Protein AF-A0A8T2I7U7-F1 (afdb_monomer_lite)

Foldseek 3Di:
DDDAAEAEAEDQAQVVVQCCCCVVVVWAWDDGDRAKTWTDDPRHIYIYGHDDDDDDDDDDPDDLLVVLVVLLVCVCVVCVVDPDDLLSVLSVLLNVLVVLVVVCVVCVVVLVVDQQLSSVCSVCVSLLSLLLSLVSVLLVLVQVLCVVVVHDNVVSVVVSVVVSCVLVVVLNVLSVQLRPDPDPVSNLVSLLVNLLSSLVSLQVSLVSLCVSLVSSLVVLVPDPDPDPVSVLVSVLSVVLSVLSSVLSNLLSVLSNVCSVCVPQRPLSDPPCVPNVCCNCVRNRVVSSSVNCVSVVDDDDDPDPDPPPPPPPDDDD

Structure (mmCIF, N/CA/C/O backbone):
data_AF-A0A8T2I7U7-F1
#
_entry.id   AF-A0A8T2I7U7-F1
#
loop_
_atom_site.group_PDB
_atom_site.id
_atom_site.type_symbol
_atom_site.label_atom_id
_atom_site.label_alt_id
_atom_site.label_comp_id
_atom_site.label_asym_id
_atom_site.label_entity_id
_atom_site.label_seq_id
_atom_site.pdbx_PDB_ins_code
_atom_site.Cartn_x
_atom_site.Cartn_y
_atom_site.Cartn_z
_atom_site.occupancy
_atom_site.B_iso_or_equiv
_atom_site.auth_seq_id
_atom_site.auth_comp_id
_atom_site.auth_asym_id
_atom_site.auth_atom_id
_atom_site.pdbx_PDB_model_num
ATOM 1 N N . MET A 1 1 ? -35.577 17.468 33.485 1.00 35.69 1 MET A N 1
ATOM 2 C CA . MET A 1 1 ? -34.375 16.742 33.958 1.00 35.69 1 MET A CA 1
ATOM 3 C C . MET A 1 1 ? -34.414 15.336 33.386 1.00 35.69 1 MET A C 1
ATOM 5 O O . MET A 1 1 ? -35.379 14.632 33.648 1.00 35.69 1 MET A O 1
ATOM 9 N N . ALA A 1 2 ? -33.435 14.943 32.570 1.00 35.91 2 ALA A N 1
ATOM 10 C CA . ALA A 1 2 ? -33.335 13.567 32.086 1.00 35.91 2 ALA A CA 1
ATOM 11 C C . ALA A 1 2 ? -32.815 12.678 33.229 1.00 35.91 2 ALA A C 1
ATOM 13 O O . ALA A 1 2 ? -31.698 12.876 33.699 1.00 35.91 2 ALA A O 1
ATOM 14 N N . SER A 1 3 ? -33.642 11.750 33.712 1.00 42.28 3 SER A N 1
ATOM 15 C CA . SER A 1 3 ? -33.252 10.754 34.716 1.00 42.28 3 SER A CA 1
ATOM 16 C C . SER A 1 3 ? -32.772 9.487 34.006 1.00 42.28 3 SER A C 1
ATOM 18 O O . SER A 1 3 ? -33.446 8.978 33.109 1.00 42.28 3 SER A O 1
ATOM 20 N N . PHE A 1 4 ? -31.588 9.001 34.373 1.00 45.22 4 PHE A N 1
ATOM 21 C CA . PHE A 1 4 ? -30.955 7.824 33.779 1.00 45.22 4 PHE A CA 1
ATOM 22 C C . PHE A 1 4 ? -31.624 6.552 34.336 1.00 45.22 4 PHE A C 1
ATOM 24 O O . PHE A 1 4 ? -31.360 6.163 35.469 1.00 45.22 4 PHE A O 1
ATOM 31 N N . ARG A 1 5 ? -32.540 5.926 33.582 1.00 57.03 5 ARG A N 1
ATOM 32 C CA . ARG A 1 5 ? -33.378 4.814 34.090 1.00 57.03 5 ARG A CA 1
ATOM 33 C C . ARG A 1 5 ? -32.750 3.416 33.974 1.00 57.03 5 ARG A C 1
ATOM 35 O O . ARG A 1 5 ? -33.047 2.576 34.819 1.00 57.03 5 ARG A O 1
ATOM 42 N N . TYR A 1 6 ? -31.874 3.169 32.993 1.00 56.75 6 TYR A N 1
ATOM 43 C CA . TYR A 1 6 ? -31.306 1.836 32.733 1.00 56.75 6 TYR A CA 1
ATOM 44 C C . TYR A 1 6 ? -29.821 1.883 32.346 1.00 56.75 6 TYR A C 1
ATOM 46 O O . TYR A 1 6 ? -29.425 2.673 31.489 1.00 56.75 6 TYR A O 1
ATOM 54 N N . LEU A 1 7 ? -29.007 1.008 32.943 1.00 56.19 7 LEU A N 1
ATOM 55 C CA . LEU A 1 7 ? -27.586 0.824 32.632 1.00 56.19 7 LEU A CA 1
ATOM 56 C C . LEU A 1 7 ? -27.308 -0.657 32.324 1.00 56.19 7 LEU A C 1
ATOM 58 O O . LEU A 1 7 ? -27.459 -1.497 33.202 1.00 56.19 7 LEU A O 1
ATOM 62 N N . LEU A 1 8 ? -26.884 -0.984 31.097 1.00 65.06 8 LEU A N 1
ATOM 63 C CA . LEU A 1 8 ? -26.555 -2.358 30.689 1.00 65.06 8 LEU A CA 1
ATOM 64 C C . LEU A 1 8 ? -25.037 -2.601 30.712 1.00 65.06 8 LEU A C 1
ATOM 66 O O . LEU A 1 8 ? -24.277 -1.925 30.017 1.00 65.06 8 LEU A O 1
ATOM 70 N N . LEU A 1 9 ? -24.604 -3.608 31.464 1.00 55.47 9 LEU A N 1
ATOM 71 C CA . LEU A 1 9 ? -23.226 -4.066 31.602 1.00 55.47 9 LEU A CA 1
ATOM 72 C C . LEU A 1 9 ? -23.064 -5.457 30.979 1.00 55.47 9 LEU A C 1
ATOM 74 O O . LEU A 1 9 ? -23.940 -6.313 31.065 1.00 55.47 9 LEU A O 1
ATOM 78 N N . LEU A 1 10 ? -21.922 -5.699 30.340 1.00 61.56 10 LEU A N 1
ATOM 79 C CA . LEU A 1 10 ? -21.598 -6.989 29.731 1.00 61.56 10 LEU A CA 1
ATOM 80 C C . LEU A 1 10 ? -20.516 -7.682 30.562 1.00 61.56 10 LEU A C 1
ATOM 82 O O . LEU A 1 10 ? -19.415 -7.146 30.702 1.00 61.56 10 LEU A O 1
ATOM 86 N N . SER A 1 11 ? -20.813 -8.873 31.085 1.00 62.44 11 SER A N 1
ATOM 87 C CA . SER A 1 11 ? -19.874 -9.679 31.875 1.00 62.44 11 SER A CA 1
ATOM 88 C C . SER A 1 11 ? -19.708 -11.072 31.275 1.00 62.44 11 SER A C 1
ATOM 90 O O . SER A 1 11 ? -20.612 -11.604 30.645 1.00 62.44 11 SER A O 1
ATOM 92 N N . LYS A 1 12 ? -18.535 -11.683 31.458 1.00 67.69 12 LYS A N 1
ATOM 93 C CA . LYS A 1 12 ? -18.324 -13.105 31.130 1.00 67.69 12 LYS A CA 1
ATOM 94 C C . LYS A 1 12 ? -18.864 -14.043 32.205 1.00 67.69 12 LYS A C 1
ATOM 96 O O . LYS A 1 12 ? -19.144 -15.193 31.909 1.00 67.69 12 LYS A O 1
ATOM 101 N N . ASP A 1 13 ? -18.957 -13.533 33.423 1.00 73.50 13 ASP A N 1
ATOM 102 C CA . ASP A 1 13 ? -19.432 -14.234 34.606 1.00 73.50 13 ASP A CA 1
ATOM 103 C C . ASP A 1 13 ? -20.453 -13.304 35.263 1.00 73.50 13 ASP A C 1
ATOM 105 O O . ASP A 1 13 ? -20.104 -12.278 35.864 1.00 73.50 13 ASP A O 1
ATOM 109 N N . VAL A 1 14 ? -21.725 -13.562 34.968 1.00 73.94 14 VAL A N 1
ATOM 110 C CA . VAL A 1 14 ? -22.836 -12.713 35.401 1.00 73.94 14 VAL A CA 1
ATOM 111 C C . VAL A 1 14 ? -23.087 -12.849 36.902 1.00 73.94 14 VAL A C 1
ATOM 113 O O . VAL A 1 14 ? -23.181 -11.800 37.542 1.00 73.94 14 VAL A O 1
ATOM 116 N N . PRO A 1 15 ? -23.097 -14.058 37.499 1.00 77.38 15 PRO A N 1
ATOM 117 C CA . PRO A 1 15 ? -23.228 -14.205 38.946 1.00 77.38 15 PRO A CA 1
ATOM 118 C C . PRO A 1 15 ? -22.118 -13.491 39.725 1.00 77.38 15 PRO A C 1
ATOM 120 O O . PRO A 1 15 ? -22.412 -12.774 40.683 1.00 77.38 15 PRO A O 1
ATOM 123 N N . ALA A 1 16 ? -20.853 -13.596 39.297 1.00 71.12 16 ALA A N 1
ATOM 124 C CA . ALA A 1 16 ? -19.752 -12.913 39.978 1.00 71.12 16 ALA A CA 1
ATOM 125 C C . ALA A 1 16 ? -19.852 -11.382 39.868 1.00 71.12 16 ALA A C 1
ATOM 127 O O . ALA A 1 16 ? -19.607 -10.668 40.842 1.00 71.12 16 ALA A O 1
ATOM 128 N N . ALA A 1 17 ? -20.241 -10.866 38.698 1.00 63.12 17 ALA A N 1
ATOM 129 C CA . ALA A 1 17 ? -20.447 -9.433 38.503 1.00 63.12 17 ALA A CA 1
ATOM 130 C C . ALA A 1 17 ? -21.638 -8.908 39.319 1.00 63.12 17 ALA A C 1
ATOM 132 O O . ALA A 1 17 ? -21.525 -7.861 39.951 1.00 63.12 17 ALA A O 1
ATOM 133 N N . ALA A 1 18 ? -22.751 -9.643 39.360 1.00 74.88 18 ALA A N 1
ATOM 134 C CA . ALA A 1 18 ? -23.914 -9.287 40.164 1.00 74.88 18 ALA A CA 1
ATOM 135 C C . ALA A 1 18 ? -23.590 -9.300 41.665 1.00 74.88 18 ALA A C 1
ATOM 137 O O . ALA A 1 18 ? -23.935 -8.360 42.376 1.00 74.88 18 ALA A O 1
ATOM 138 N N . LYS A 1 19 ? -22.841 -10.305 42.136 1.00 75.62 19 LYS A N 1
ATOM 139 C CA . LYS A 1 19 ? -22.369 -10.374 43.522 1.00 75.62 19 LYS A CA 1
ATOM 140 C C . LYS A 1 19 ? -21.491 -9.176 43.886 1.00 75.62 19 LYS A C 1
ATOM 142 O O . LYS A 1 19 ? -21.724 -8.544 44.907 1.00 75.62 19 LYS A O 1
ATOM 147 N N . PHE A 1 20 ? -20.540 -8.809 43.024 1.00 73.62 20 PHE A N 1
ATOM 148 C CA . PHE A 1 20 ? -19.705 -7.621 43.229 1.00 73.62 20 PHE A CA 1
ATOM 149 C C . PHE A 1 20 ? -20.529 -6.327 43.299 1.00 73.62 20 PHE A C 1
ATOM 151 O O . PHE A 1 20 ? -20.279 -5.485 44.155 1.00 73.62 20 PHE A O 1
ATOM 158 N N . LEU A 1 21 ? -21.514 -6.157 42.414 1.00 66.75 21 LEU A N 1
ATOM 159 C CA . LEU A 1 21 ? -22.368 -4.966 42.404 1.00 66.75 21 LEU A CA 1
ATOM 160 C C . LEU A 1 21 ? -23.303 -4.917 43.625 1.00 66.75 21 LEU A C 1
ATOM 162 O O . LEU A 1 21 ? -23.578 -3.838 44.143 1.00 66.75 21 LEU A O 1
ATOM 166 N N . SER A 1 22 ? -23.755 -6.069 44.118 1.00 72.56 22 SER A N 1
ATOM 167 C CA . SER A 1 22 ? -24.608 -6.144 45.303 1.00 72.56 22 SER A CA 1
ATOM 168 C C . SER A 1 22 ? -23.827 -5.939 46.601 1.00 72.56 22 SER A C 1
ATOM 170 O O . SER A 1 22 ? -24.149 -5.047 47.378 1.00 72.56 22 SER A O 1
ATOM 172 N N . GLU A 1 23 ? -22.754 -6.702 46.810 1.00 77.50 23 GLU A N 1
ATOM 173 C CA . GLU A 1 23 ? -21.962 -6.666 48.046 1.00 77.50 23 GLU A CA 1
ATOM 174 C C . GLU A 1 23 ? -20.992 -5.479 48.086 1.00 77.50 23 GLU A C 1
ATOM 176 O O . GLU A 1 23 ? -20.758 -4.902 49.144 1.00 77.50 23 GLU A O 1
ATOM 181 N N . GLY A 1 24 ? -20.423 -5.097 46.940 1.00 61.53 24 GLY A N 1
ATOM 182 C CA . GLY A 1 24 ? -19.424 -4.030 46.852 1.00 61.53 24 GLY A CA 1
ATOM 183 C C . GLY A 1 24 ? -20.014 -2.629 46.708 1.00 61.53 24 GLY A C 1
ATOM 184 O O . GLY A 1 24 ? -19.393 -1.666 47.150 1.00 61.53 24 GLY A O 1
ATOM 185 N N . LEU A 1 25 ? -21.195 -2.497 46.092 1.00 63.50 25 LEU A N 1
ATOM 186 C CA . LEU A 1 25 ? -21.841 -1.200 45.832 1.00 63.50 25 LEU A CA 1
ATOM 187 C C . LEU A 1 25 ? -23.230 -1.067 46.475 1.00 63.50 25 LEU A C 1
ATOM 189 O O . LEU A 1 25 ? -23.892 -0.052 46.271 1.00 63.50 25 LEU A O 1
ATOM 193 N N . GLY A 1 26 ? -23.666 -2.060 47.256 1.00 70.62 26 GLY A N 1
ATOM 194 C CA . GLY A 1 26 ? -24.917 -2.009 48.016 1.00 70.62 26 GLY A CA 1
ATOM 195 C C . GLY A 1 26 ? -26.183 -2.057 47.159 1.00 70.62 26 GLY A C 1
ATOM 196 O O . GLY A 1 26 ? -27.233 -1.604 47.610 1.00 70.62 26 GLY A O 1
ATOM 197 N N . MET A 1 27 ? -26.106 -2.556 45.921 1.00 81.94 27 MET A N 1
ATOM 198 C CA . MET A 1 27 ? -27.280 -2.662 45.051 1.00 81.94 27 MET A CA 1
ATOM 199 C C . MET A 1 27 ? -28.160 -3.849 45.458 1.00 81.94 27 MET A C 1
ATOM 201 O O . MET A 1 27 ? -27.658 -4.947 45.722 1.00 81.94 27 MET A O 1
ATOM 205 N N . SER A 1 28 ? -29.480 -3.661 45.451 1.00 79.44 28 SER A N 1
ATOM 206 C CA . SER A 1 28 ? -30.417 -4.759 45.700 1.00 79.44 28 SER A CA 1
ATOM 207 C C . SER A 1 28 ? -30.577 -5.594 44.437 1.00 79.44 28 SER A C 1
ATOM 209 O O . SER A 1 28 ? -30.885 -5.069 43.369 1.00 79.44 28 SER A O 1
ATOM 211 N N . THR A 1 29 ? -30.349 -6.895 44.542 1.00 80.19 29 THR A N 1
ATOM 212 C CA . THR A 1 29 ? -30.473 -7.827 43.421 1.00 80.19 29 THR A CA 1
ATOM 213 C C . THR A 1 29 ? -31.936 -8.199 43.222 1.00 80.19 29 THR A C 1
ATOM 215 O O . THR A 1 29 ? -32.607 -8.631 44.154 1.00 80.19 29 THR A O 1
ATOM 218 N N . THR A 1 30 ? -32.433 -8.016 42.003 1.00 81.31 30 THR A N 1
ATOM 219 C CA . THR A 1 30 ? -33.814 -8.349 41.633 1.00 81.31 30 THR A CA 1
ATOM 220 C C . THR A 1 30 ? -33.864 -9.718 40.966 1.00 81.31 30 THR A C 1
ATOM 222 O O . THR A 1 30 ? -34.701 -10.550 41.300 1.00 81.31 30 THR A O 1
ATOM 225 N N . VAL A 1 31 ? -32.929 -9.975 40.046 1.00 83.75 31 VAL A N 1
ATOM 226 C CA . VAL A 1 31 ? -32.811 -11.244 39.316 1.00 83.75 31 VAL A CA 1
ATOM 227 C C . VAL A 1 31 ? -31.334 -11.571 39.144 1.00 83.75 31 VAL A C 1
ATOM 229 O O . VAL A 1 31 ? -30.553 -10.693 38.791 1.00 83.75 31 VAL A O 1
ATOM 232 N N . ILE A 1 32 ? -30.930 -12.824 39.356 1.00 83.19 32 ILE A N 1
ATOM 233 C CA . ILE A 1 32 ? -29.601 -13.322 38.976 1.00 83.19 32 ILE A CA 1
ATOM 234 C C . ILE A 1 32 ? -29.755 -14.703 38.346 1.00 83.19 32 ILE A C 1
ATOM 236 O O . ILE A 1 32 ? -30.354 -15.606 38.919 1.00 83.19 32 ILE A O 1
ATOM 240 N N . THR A 1 33 ? -29.164 -14.863 37.171 1.00 83.00 33 THR A N 1
ATOM 241 C CA . THR A 1 33 ? -29.004 -16.119 36.440 1.00 83.00 33 THR A CA 1
ATOM 242 C C . THR A 1 33 ? -27.581 -16.187 35.882 1.00 83.00 33 THR A C 1
ATOM 244 O O . THR A 1 33 ? -26.855 -15.191 35.866 1.00 83.00 33 THR A O 1
ATOM 247 N N . GLU A 1 34 ? -27.193 -17.340 35.337 1.00 72.75 34 GLU A N 1
ATOM 248 C CA . GLU A 1 34 ? -25.904 -17.511 34.647 1.00 72.75 34 GLU A CA 1
ATOM 249 C C . GLU A 1 34 ? -25.709 -16.543 33.469 1.00 72.75 34 GLU A C 1
ATOM 251 O O . GLU A 1 34 ? -24.581 -16.187 33.123 1.00 72.75 34 GLU A O 1
ATOM 256 N N . LYS A 1 35 ? -26.806 -16.102 32.833 1.00 66.88 35 LYS A N 1
ATOM 257 C CA . LYS A 1 35 ? -26.756 -15.283 31.611 1.00 66.88 35 LYS A CA 1
ATOM 258 C C . LYS A 1 35 ? -27.251 -13.849 31.771 1.00 66.88 35 LYS A C 1
ATOM 260 O O . LYS A 1 35 ? -27.031 -13.032 30.874 1.00 66.88 35 LYS A O 1
ATOM 265 N N . TRP A 1 36 ? -27.898 -13.536 32.883 1.00 72.69 36 TRP A N 1
ATOM 266 C CA . TRP A 1 36 ? -28.575 -12.265 33.102 1.00 72.69 36 TRP A CA 1
ATOM 267 C C . TRP A 1 36 ? -28.691 -11.947 34.590 1.00 72.69 36 TRP A C 1
ATOM 269 O O . TRP A 1 36 ? -29.059 -12.823 35.366 1.00 72.69 36 TRP A O 1
ATOM 279 N N . ALA A 1 37 ? -28.420 -10.709 34.981 1.00 78.69 37 ALA A N 1
ATOM 280 C CA . ALA A 1 37 ? -28.729 -10.212 36.309 1.00 78.69 37 ALA A CA 1
ATOM 281 C C . ALA A 1 37 ? -29.295 -8.797 36.243 1.00 78.69 37 ALA A C 1
ATOM 283 O O . ALA A 1 37 ? -28.859 -7.992 35.430 1.00 78.69 37 ALA A O 1
ATOM 284 N N . GLU A 1 38 ? -30.225 -8.484 37.130 1.00 84.94 38 GLU A N 1
ATOM 285 C CA . GLU A 1 38 ? -30.778 -7.152 37.326 1.00 84.94 38 GLU A CA 1
ATOM 286 C C . GLU A 1 38 ? -30.571 -6.734 38.770 1.00 84.94 38 GLU A C 1
ATOM 288 O O . GLU A 1 38 ? -30.862 -7.482 39.706 1.00 84.94 38 GLU A O 1
ATOM 293 N N . LEU A 1 39 ? -30.050 -5.527 38.936 1.00 84.06 39 LEU A N 1
ATOM 294 C CA . LEU A 1 39 ? -29.797 -4.907 40.219 1.00 84.06 39 LEU A CA 1
ATOM 295 C C . LEU A 1 39 ? -30.404 -3.514 40.237 1.00 84.06 39 LEU A C 1
ATOM 297 O O . LEU A 1 39 ? -30.382 -2.798 39.238 1.00 84.06 39 LEU A O 1
ATOM 301 N N . GLN A 1 40 ? -30.905 -3.109 41.391 1.00 80.62 40 GLN A N 1
ATOM 302 C CA . GLN A 1 40 ? -31.519 -1.812 41.583 1.00 80.62 40 GLN A CA 1
ATOM 303 C C . GLN A 1 40 ? -30.609 -0.920 42.418 1.00 80.62 40 GLN A C 1
ATOM 305 O O . GLN A 1 40 ? -30.080 -1.314 43.459 1.00 80.62 40 GLN A O 1
ATOM 310 N N . CYS A 1 41 ? -30.411 0.298 41.924 1.00 72.94 41 CYS A N 1
ATOM 311 C CA . CYS A 1 41 ? -29.635 1.332 42.586 1.00 72.94 41 CYS A CA 1
ATOM 312 C C . CYS A 1 41 ? -30.489 2.602 42.630 1.00 72.94 41 CYS A C 1
ATOM 314 O O . CYS A 1 41 ? -30.560 3.365 41.663 1.00 72.94 41 CYS A O 1
ATOM 316 N N . GLY A 1 42 ? -31.215 2.787 43.735 1.00 77.81 42 GLY A N 1
ATOM 317 C CA . GLY A 1 42 ? -32.211 3.852 43.862 1.00 77.81 42 GLY A CA 1
ATOM 318 C C . GLY A 1 42 ? -33.313 3.736 42.800 1.00 77.81 42 GLY A C 1
ATOM 319 O O . GLY A 1 42 ? -33.960 2.700 42.677 1.00 77.81 42 GLY A O 1
ATOM 320 N N . GLY A 1 43 ? -33.520 4.802 42.020 1.00 70.62 43 GLY A N 1
ATOM 321 C CA . GLY A 1 43 ? -34.521 4.855 40.942 1.00 70.62 43 GLY A CA 1
ATOM 322 C C . GLY A 1 43 ? -34.064 4.284 39.591 1.00 70.62 43 GLY A C 1
ATOM 323 O O . GLY A 1 43 ? -34.789 4.426 38.606 1.00 70.62 43 GLY A O 1
ATOM 324 N N . SER A 1 44 ? -32.872 3.683 39.525 1.00 69.19 44 SER A N 1
ATOM 325 C CA . SER A 1 44 ? -32.249 3.207 38.285 1.00 69.19 44 SER A CA 1
ATOM 326 C C . SER A 1 44 ? -31.987 1.701 38.328 1.00 69.19 44 SER A C 1
ATOM 328 O O . SER A 1 44 ? -31.596 1.155 39.362 1.00 69.19 44 SER A O 1
ATOM 330 N N . THR A 1 45 ? -32.159 1.038 37.184 1.00 75.38 45 THR A N 1
ATOM 331 C CA . THR A 1 45 ? -31.929 -0.407 37.038 1.00 75.38 45 THR A CA 1
ATOM 332 C C . THR A 1 45 ? -30.613 -0.669 36.310 1.00 75.38 45 THR A C 1
ATOM 334 O O . THR A 1 45 ? -30.354 -0.114 35.240 1.00 75.38 45 THR A O 1
ATOM 337 N N . VAL A 1 46 ? -29.775 -1.530 36.878 1.00 74.56 46 VAL A N 1
ATOM 338 C CA . VAL A 1 46 ? -28.515 -2.002 36.304 1.00 74.56 46 VAL A CA 1
ATOM 339 C C . VAL A 1 46 ? -28.699 -3.448 35.856 1.00 74.56 46 VAL A C 1
ATOM 341 O O . VAL A 1 46 ? -28.879 -4.336 36.682 1.00 74.56 46 VAL A O 1
ATOM 344 N N . ALA A 1 47 ? -28.630 -3.693 34.552 1.00 77.19 47 ALA A N 1
ATOM 345 C CA . ALA A 1 47 ? -28.704 -5.028 33.974 1.00 77.19 47 ALA A CA 1
ATOM 346 C C . ALA A 1 47 ? -27.302 -5.535 33.606 1.00 77.19 47 ALA A C 1
ATOM 348 O O . ALA A 1 47 ? -26.496 -4.787 33.059 1.00 77.19 47 ALA A O 1
ATOM 349 N N . VAL A 1 48 ? -26.999 -6.805 33.860 1.00 67.94 48 VAL A N 1
ATOM 350 C CA . VAL A 1 48 ? -25.735 -7.471 33.532 1.00 67.94 48 VAL A CA 1
ATOM 351 C C . VAL A 1 48 ? -26.029 -8.668 32.637 1.00 67.94 48 VAL A C 1
ATOM 353 O O . VAL A 1 48 ? -26.720 -9.590 33.052 1.00 67.94 48 VAL A O 1
ATOM 356 N N . LYS A 1 49 ? -25.486 -8.691 31.419 1.00 66.12 49 LYS A N 1
ATOM 357 C CA . LYS A 1 49 ? -25.707 -9.771 30.445 1.00 66.12 49 LYS A CA 1
ATOM 358 C C . LYS A 1 49 ? -24.434 -10.567 30.178 1.00 66.12 49 LYS A C 1
ATOM 360 O O . LYS A 1 49 ? -23.356 -9.981 30.038 1.00 66.12 49 LYS A O 1
ATOM 365 N N . ALA A 1 50 ? -24.573 -11.887 30.051 1.00 63.53 50 ALA A N 1
ATOM 366 C CA . ALA A 1 50 ? -23.472 -12.777 29.712 1.00 63.53 50 ALA A CA 1
ATOM 367 C C . ALA A 1 50 ? -22.977 -12.548 28.286 1.00 63.53 50 ALA A C 1
ATOM 369 O O . ALA A 1 50 ? -23.756 -12.394 27.342 1.00 63.53 50 ALA A O 1
ATOM 370 N N . VAL A 1 51 ? -21.658 -12.597 28.131 1.00 61.84 51 VAL A N 1
ATOM 371 C CA . VAL A 1 51 ? -20.987 -12.668 26.836 1.00 61.84 51 VAL A CA 1
ATOM 372 C C . VAL A 1 51 ? -20.518 -14.100 26.619 1.00 61.84 51 VAL A C 1
ATOM 374 O O . VAL A 1 51 ? -19.567 -14.548 27.261 1.00 61.84 51 VAL A O 1
ATOM 377 N N . GLU A 1 52 ? -21.167 -14.810 25.698 1.00 49.88 52 GLU A N 1
ATOM 378 C CA . GLU A 1 52 ? -20.789 -16.174 25.327 1.00 49.88 52 GLU A CA 1
ATOM 379 C C . GLU A 1 52 ? -19.398 -16.178 24.673 1.00 49.88 52 GLU A C 1
ATOM 381 O O . GLU A 1 52 ? -19.124 -15.471 23.700 1.00 49.88 52 GLU A O 1
ATOM 386 N N . SER A 1 53 ? -18.481 -16.947 25.257 1.00 41.66 53 SER A N 1
ATOM 387 C CA . SER A 1 53 ? -17.120 -17.107 24.758 1.00 41.66 53 SER A CA 1
ATOM 388 C C . SER A 1 53 ? -17.056 -18.360 23.890 1.00 41.66 53 SER A C 1
ATOM 390 O O . SER A 1 53 ? -16.703 -19.421 24.393 1.00 41.66 53 SER A O 1
ATOM 392 N N . GLU A 1 54 ? -17.350 -18.260 22.591 1.00 38.50 54 GLU A N 1
ATOM 393 C CA . GLU A 1 54 ? -17.042 -19.356 21.660 1.00 38.50 54 GLU A CA 1
ATOM 394 C C . GLU A 1 54 ? -15.512 -19.553 21.576 1.00 38.50 54 GLU A C 1
ATOM 396 O O . GLU A 1 54 ? -14.769 -18.728 21.032 1.00 38.50 54 GLU A O 1
ATOM 401 N N . MET A 1 55 ? -15.045 -20.660 22.162 1.00 35.50 55 MET A N 1
ATOM 402 C CA . MET A 1 55 ? -13.797 -21.339 21.815 1.00 35.50 55 MET A CA 1
ATOM 403 C C . MET A 1 55 ? -13.999 -22.098 20.497 1.00 35.50 55 MET A C 1
ATOM 405 O O . MET A 1 55 ? -14.967 -22.837 20.359 1.00 35.50 55 MET A O 1
ATOM 409 N N . LEU A 1 56 ? -13.043 -21.991 19.574 1.00 31.62 56 LEU A N 1
ATOM 410 C CA . LEU A 1 56 ? -12.799 -23.012 18.550 1.00 31.62 56 LEU A CA 1
ATOM 411 C C . LEU A 1 56 ? -11.305 -23.390 18.577 1.00 31.62 56 LEU A C 1
ATOM 413 O O . LEU A 1 56 ? -10.479 -22.520 18.887 1.00 31.62 56 LEU A O 1
ATOM 417 N N . PRO A 1 57 ? -10.965 -24.668 18.316 1.00 36.47 57 PRO A N 1
ATOM 418 C CA . PRO A 1 57 ? -9.671 -25.250 18.643 1.00 36.47 57 PRO A CA 1
ATOM 419 C C . PRO A 1 57 ? -8.558 -24.814 17.688 1.00 36.47 57 PRO A C 1
ATOM 421 O O . PRO A 1 57 ? -8.790 -24.317 16.584 1.00 36.47 57 PRO A O 1
ATOM 424 N N . ALA A 1 58 ? -7.331 -24.986 18.169 1.00 37.69 58 ALA A N 1
ATOM 425 C CA . ALA A 1 58 ? -6.114 -24.844 17.393 1.00 37.69 58 ALA A CA 1
ATOM 426 C C . ALA A 1 58 ? -5.965 -25.969 16.348 1.00 37.69 58 ALA A C 1
ATOM 428 O O . ALA A 1 58 ? -6.491 -27.060 16.532 1.00 37.69 58 ALA A O 1
ATOM 429 N N . GLU A 1 59 ? -5.160 -25.647 15.330 1.00 40.69 59 GLU A N 1
ATOM 430 C CA . GLU A 1 59 ? -4.547 -26.497 14.294 1.00 40.69 59 GLU A CA 1
ATOM 431 C C . GLU A 1 59 ? -5.343 -26.804 13.019 1.00 40.69 59 GLU A C 1
ATOM 433 O O . GLU A 1 59 ? -6.361 -27.478 13.044 1.00 40.69 59 GLU A O 1
ATOM 438 N N . VAL A 1 60 ? -4.804 -26.342 11.878 1.00 31.02 60 VAL A N 1
ATOM 439 C CA . VAL A 1 60 ? -4.102 -27.210 10.911 1.00 31.02 60 VAL A CA 1
ATOM 440 C C . VAL A 1 60 ? -2.950 -26.399 10.295 1.00 31.02 60 VAL A C 1
ATOM 442 O O . VAL A 1 60 ? -3.132 -25.237 9.923 1.00 31.02 60 VAL A O 1
ATOM 445 N N . ASN A 1 61 ? -1.764 -27.008 10.208 1.00 30.70 61 ASN A N 1
ATOM 446 C CA . ASN A 1 61 ? -0.615 -26.555 9.420 1.00 30.70 61 ASN A CA 1
ATOM 447 C C . ASN A 1 61 ? -0.989 -26.453 7.932 1.00 30.70 61 ASN A C 1
ATOM 449 O O . ASN A 1 61 ? -0.762 -27.370 7.147 1.00 30.70 61 ASN A O 1
ATOM 453 N N . SER A 1 62 ? -1.580 -25.335 7.531 1.00 30.61 62 SER A N 1
ATOM 454 C CA . SER A 1 62 ? -1.832 -25.010 6.130 1.00 30.61 62 SER A CA 1
ATOM 455 C C . SER A 1 62 ? -1.223 -23.652 5.820 1.00 30.61 62 SER A C 1
ATOM 457 O O . SER A 1 62 ? -1.320 -22.726 6.628 1.00 30.61 62 SER A O 1
ATOM 459 N N . SER A 1 63 ? -0.560 -23.567 4.663 1.00 33.22 63 SER A N 1
ATOM 460 C CA . SER A 1 63 ? 0.118 -22.364 4.175 1.00 33.22 63 SER A CA 1
ATOM 461 C C . SER A 1 63 ? -0.760 -21.124 4.407 1.00 33.22 63 SER A C 1
ATOM 463 O O . SER A 1 63 ? -1.950 -21.178 4.079 1.00 33.22 63 SER A O 1
ATOM 465 N N . PRO A 1 64 ? -0.226 -20.022 4.976 1.00 39.44 64 PRO A N 1
ATOM 466 C CA . PRO A 1 64 ? -1.019 -18.865 5.392 1.00 39.44 64 PRO A CA 1
ATOM 467 C C . PRO A 1 64 ? -1.920 -18.343 4.270 1.00 39.44 64 PRO A C 1
ATOM 469 O O . PRO A 1 64 ? -3.032 -17.918 4.552 1.00 39.44 64 PRO A O 1
ATOM 472 N N . MET A 1 65 ? -1.503 -18.490 3.007 1.00 34.16 65 MET A N 1
ATOM 473 C CA . MET A 1 65 ? -2.284 -18.096 1.836 1.00 34.16 65 MET A CA 1
ATOM 474 C C . MET A 1 65 ? -3.622 -18.851 1.688 1.00 34.16 65 MET A C 1
ATOM 476 O O . MET A 1 65 ? -4.651 -18.221 1.470 1.00 34.16 65 MET A O 1
ATOM 480 N N . ILE A 1 66 ? -3.640 -20.170 1.914 1.00 34.94 66 ILE A N 1
ATOM 481 C CA . ILE A 1 66 ? -4.837 -21.031 1.780 1.00 34.94 66 ILE A CA 1
ATOM 482 C C . ILE A 1 66 ? -5.846 -20.757 2.910 1.00 34.94 66 ILE A C 1
ATOM 484 O O . ILE A 1 66 ? -7.060 -20.871 2.742 1.00 34.94 66 ILE A O 1
ATOM 488 N N . VAL A 1 67 ? -5.355 -20.334 4.078 1.00 46.75 67 VAL A N 1
ATOM 489 C CA . VAL A 1 67 ? -6.198 -19.957 5.223 1.00 46.75 67 VAL A CA 1
ATOM 490 C C . VAL A 1 67 ? -7.011 -18.681 4.932 1.00 46.75 67 VAL A C 1
ATOM 492 O O . VAL A 1 67 ? -8.069 -18.487 5.538 1.00 46.75 67 VAL A O 1
ATOM 495 N N . PHE A 1 68 ? -6.572 -17.824 3.999 1.00 50.47 68 PHE A N 1
ATOM 496 C CA . PHE A 1 68 ? -7.219 -16.539 3.705 1.00 50.47 68 PHE A CA 1
ATOM 497 C C . PHE A 1 68 ? -8.434 -16.648 2.772 1.00 50.47 68 PHE A C 1
ATOM 499 O O . PHE A 1 68 ? -9.443 -15.988 3.036 1.00 50.47 68 PHE A O 1
ATOM 506 N N . ASP A 1 69 ? -8.410 -17.532 1.771 1.00 45.81 69 ASP A N 1
ATOM 507 C CA . ASP A 1 69 ? -9.571 -17.787 0.897 1.00 45.81 69 ASP A CA 1
ATOM 508 C C . ASP A 1 69 ? -10.749 -18.360 1.697 1.00 45.81 69 ASP A C 1
ATOM 510 O O . ASP A 1 69 ? -11.897 -17.913 1.595 1.00 45.81 69 ASP A O 1
ATOM 514 N N . VAL A 1 70 ? -10.437 -19.280 2.613 1.00 51.38 70 VAL A N 1
ATOM 515 C CA . VAL A 1 70 ? -11.403 -19.861 3.550 1.00 51.38 70 VAL A CA 1
ATOM 516 C C . VAL A 1 70 ? -11.954 -18.800 4.511 1.00 51.38 70 VAL A C 1
ATOM 518 O O . VAL A 1 70 ? -13.111 -18.896 4.914 1.00 51.38 70 VAL A O 1
ATOM 521 N N . GLN A 1 71 ? -11.190 -17.759 4.868 1.00 51.03 71 GLN A N 1
ATOM 522 C CA . GLN A 1 71 ? -11.686 -16.668 5.716 1.00 51.03 71 GLN A CA 1
ATOM 523 C C . GLN A 1 71 ? -12.708 -15.783 4.999 1.00 51.03 71 GLN A C 1
ATOM 525 O O . GLN A 1 71 ? -13.747 -15.504 5.590 1.00 51.03 71 GLN A O 1
ATOM 530 N N . ILE A 1 72 ? -12.478 -15.372 3.748 1.00 54.00 72 ILE A N 1
ATOM 531 C CA . ILE A 1 72 ? -13.456 -14.553 3.004 1.00 54.00 72 ILE A CA 1
ATOM 532 C C . ILE A 1 72 ? -14.780 -15.313 2.858 1.00 54.00 72 ILE A C 1
ATOM 534 O O . ILE A 1 72 ? -15.840 -14.772 3.186 1.00 54.00 72 ILE A O 1
ATOM 538 N N . ILE A 1 73 ? -14.706 -16.586 2.458 1.00 51.81 73 ILE A N 1
ATOM 539 C CA . ILE A 1 73 ? -15.872 -17.462 2.300 1.00 51.81 73 ILE A CA 1
ATOM 540 C C . ILE A 1 73 ? -16.576 -17.678 3.651 1.00 51.81 73 ILE A C 1
ATOM 542 O O . ILE A 1 73 ? -17.787 -17.487 3.753 1.00 51.81 73 ILE A O 1
ATOM 546 N N . ARG A 1 74 ? -15.836 -17.976 4.731 1.00 58.00 74 ARG A N 1
ATOM 547 C CA . ARG A 1 74 ? -16.414 -18.134 6.080 1.00 58.00 74 ARG A CA 1
ATOM 548 C C . ARG A 1 74 ? -17.081 -16.859 6.595 1.00 58.00 74 ARG A C 1
ATOM 550 O O . ARG A 1 74 ? -18.117 -16.964 7.239 1.00 58.00 74 ARG A O 1
ATOM 557 N N . ILE A 1 75 ? -16.532 -15.670 6.334 1.00 53.66 75 ILE A N 1
ATOM 558 C CA . ILE A 1 75 ? -17.125 -14.403 6.795 1.00 53.66 75 ILE A CA 1
ATOM 559 C C . ILE A 1 75 ? -18.393 -14.071 5.999 1.00 53.66 75 ILE A C 1
ATOM 561 O O . ILE A 1 75 ? -19.376 -13.643 6.601 1.00 53.66 75 ILE A O 1
ATOM 565 N N . GLN A 1 76 ? -18.393 -14.275 4.676 1.00 50.97 76 GLN A N 1
ATOM 566 C CA . GLN A 1 76 ? -19.584 -14.037 3.850 1.00 50.97 76 GLN A CA 1
ATOM 567 C C . GLN A 1 76 ? -20.720 -15.014 4.180 1.00 50.97 76 GLN A C 1
ATOM 569 O O . GLN A 1 76 ? -21.869 -14.594 4.254 1.00 50.97 76 GLN A O 1
ATOM 574 N N . ILE A 1 77 ? -20.405 -16.283 4.471 1.00 53.91 77 ILE A N 1
ATOM 575 C CA . ILE A 1 77 ? -21.406 -17.284 4.877 1.00 53.91 77 ILE A CA 1
ATOM 576 C C . ILE A 1 77 ? -21.889 -17.063 6.325 1.00 53.91 77 ILE A C 1
ATOM 578 O O . ILE A 1 77 ? -23.062 -17.267 6.621 1.00 53.91 77 ILE A O 1
ATOM 582 N N . ARG A 1 78 ? -21.018 -16.646 7.259 1.00 53.69 78 ARG A N 1
ATOM 583 C CA . ARG A 1 78 ? -21.370 -16.521 8.692 1.00 53.69 78 ARG A CA 1
ATOM 584 C C . ARG A 1 78 ? -22.207 -15.279 9.015 1.00 53.69 78 ARG A C 1
ATOM 586 O O . ARG A 1 78 ? -22.919 -15.297 10.023 1.00 53.69 78 ARG A O 1
ATOM 593 N N . VAL A 1 79 ? -22.075 -14.204 8.232 1.00 47.72 79 VAL A N 1
ATOM 594 C CA . VAL A 1 79 ? -22.789 -12.931 8.446 1.00 47.72 79 VAL A CA 1
ATOM 595 C C . VAL A 1 79 ? -23.037 -12.212 7.105 1.00 47.72 79 VAL A C 1
ATOM 597 O O . VAL A 1 79 ? -22.364 -11.224 6.801 1.00 47.72 79 VAL A O 1
ATOM 600 N N . PRO A 1 80 ? -23.985 -12.699 6.280 1.00 53.00 80 PRO A N 1
ATOM 601 C CA . PRO A 1 80 ? -24.327 -12.063 5.001 1.00 53.00 80 PRO A CA 1
ATOM 602 C C . PRO A 1 80 ? -24.963 -10.673 5.185 1.00 53.00 80 PRO A C 1
ATOM 604 O O . PRO A 1 80 ? -24.834 -9.814 4.319 1.00 53.00 80 PRO A O 1
ATOM 607 N N . GLU A 1 81 ? -25.580 -10.424 6.344 1.00 48.03 81 GLU A N 1
ATOM 608 C CA . GLU A 1 81 ? -26.194 -9.144 6.739 1.00 48.03 81 GLU A CA 1
ATOM 609 C C . GLU A 1 81 ? -25.167 -8.005 6.894 1.00 48.03 81 GLU A C 1
ATOM 611 O O . GLU A 1 81 ? -25.465 -6.836 6.651 1.00 48.03 81 GLU A O 1
ATOM 616 N N . TYR A 1 82 ? -23.930 -8.334 7.285 1.00 51.66 82 TYR A N 1
ATOM 617 C CA . TYR A 1 82 ? -22.826 -7.381 7.307 1.00 51.66 82 TYR A CA 1
ATOM 618 C C . TYR A 1 82 ? -22.202 -7.374 5.916 1.00 51.66 82 TYR A C 1
ATOM 620 O O . TYR A 1 82 ? -21.432 -8.279 5.593 1.00 51.66 82 TYR A O 1
ATOM 628 N N . GLY A 1 83 ? -22.521 -6.364 5.103 1.00 63.12 83 GLY A N 1
ATOM 629 C CA . GLY A 1 83 ? -22.006 -6.200 3.739 1.00 63.12 83 GLY A CA 1
ATOM 630 C C . GLY A 1 83 ? -20.469 -6.112 3.625 1.00 63.12 83 GLY A C 1
ATOM 631 O O . GLY A 1 83 ? -19.698 -6.784 4.318 1.00 63.12 83 GLY A O 1
ATOM 632 N N . TRP A 1 84 ? -19.964 -5.287 2.710 1.00 64.81 84 TRP A N 1
ATOM 633 C CA . TRP A 1 84 ? -18.517 -5.149 2.499 1.00 64.81 84 TRP A CA 1
ATOM 634 C C . TRP A 1 84 ? -17.855 -4.305 3.600 1.00 64.81 84 TRP A C 1
ATOM 636 O O . TRP A 1 84 ? -17.870 -3.078 3.561 1.00 64.81 84 TRP A O 1
ATOM 646 N N . THR A 1 85 ? -17.264 -4.966 4.603 1.00 73.00 85 THR A N 1
ATOM 647 C CA . THR A 1 85 ? -16.492 -4.311 5.674 1.00 73.00 85 THR A CA 1
ATOM 648 C C . THR A 1 85 ? -15.058 -4.004 5.231 1.00 73.00 85 THR A C 1
ATOM 650 O O . THR A 1 85 ? -14.491 -4.720 4.405 1.00 73.00 85 THR A O 1
ATOM 653 N N . THR A 1 86 ? -14.417 -2.998 5.841 1.00 72.44 86 THR A N 1
ATOM 654 C CA . THR A 1 86 ? -13.009 -2.638 5.568 1.00 72.44 86 THR A CA 1
ATOM 655 C C . THR A 1 86 ? -12.055 -3.823 5.731 1.00 72.44 86 THR A C 1
ATOM 657 O O . THR A 1 86 ? -11.090 -3.945 4.986 1.00 72.44 86 THR A O 1
ATOM 660 N N . GLN A 1 87 ? -12.350 -4.745 6.653 1.00 70.31 87 GLN A N 1
ATOM 661 C CA . GLN A 1 87 ? -11.575 -5.971 6.836 1.00 70.31 87 GLN A CA 1
ATOM 662 C C . GLN A 1 87 ? -11.706 -6.927 5.637 1.00 70.31 87 GLN A C 1
ATOM 664 O O . GLN A 1 87 ? -10.689 -7.404 5.140 1.00 70.31 87 GLN A O 1
ATOM 669 N N . LYS A 1 88 ? -12.927 -7.179 5.132 1.00 73.62 88 LYS A N 1
ATOM 670 C CA . LYS A 1 88 ? -13.145 -8.002 3.923 1.00 73.62 88 LYS A CA 1
ATOM 671 C C . LYS A 1 88 ? -12.426 -7.400 2.713 1.00 73.62 88 LYS A C 1
ATOM 673 O O . LYS A 1 88 ? -11.762 -8.122 1.978 1.00 73.62 88 LYS A O 1
ATOM 678 N N . VAL A 1 89 ? -12.521 -6.078 2.554 1.00 82.25 89 VAL A N 1
ATOM 679 C CA . VAL A 1 89 ? -11.836 -5.340 1.483 1.00 82.25 89 VAL A CA 1
ATOM 680 C C . VAL A 1 89 ? -10.318 -5.468 1.622 1.00 82.25 89 VAL A C 1
ATOM 682 O O . VAL A 1 89 ? -9.654 -5.810 0.654 1.00 82.25 89 VAL A O 1
ATOM 685 N N . PHE A 1 90 ? -9.760 -5.284 2.822 1.00 84.56 90 PHE A N 1
ATOM 686 C CA . PHE A 1 90 ? -8.321 -5.433 3.063 1.00 84.56 90 PHE A CA 1
ATOM 687 C C . PHE A 1 90 ? -7.807 -6.840 2.718 1.00 84.56 90 PHE A C 1
ATOM 689 O O . PHE A 1 90 ? -6.758 -6.969 2.089 1.00 84.56 90 PHE A O 1
ATOM 696 N N . HIS A 1 91 ? -8.543 -7.895 3.084 1.00 81.81 91 HIS A N 1
ATOM 697 C CA . HIS A 1 91 ? -8.186 -9.272 2.724 1.00 81.81 91 HIS A CA 1
ATOM 698 C C . HIS A 1 91 ? -8.251 -9.512 1.211 1.00 81.81 91 HIS A C 1
ATOM 700 O O . HIS A 1 91 ? -7.304 -10.055 0.648 1.00 81.81 91 HIS A O 1
ATOM 706 N N . LEU A 1 92 ? -9.327 -9.069 0.552 1.00 85.38 92 LEU A N 1
ATOM 707 C CA . LEU A 1 92 ? -9.486 -9.196 -0.898 1.00 85.38 92 LEU A CA 1
ATOM 708 C C . LEU A 1 92 ? -8.362 -8.479 -1.654 1.00 85.38 92 LEU A C 1
ATOM 710 O O . LEU A 1 92 ? -7.789 -9.030 -2.588 1.00 85.38 92 LEU A O 1
ATOM 714 N N . LEU A 1 93 ? -8.022 -7.263 -1.229 1.00 89.06 93 LEU A N 1
ATOM 715 C CA . LEU A 1 93 ? -6.949 -6.491 -1.841 1.00 89.06 93 LEU A CA 1
ATOM 716 C C . LEU A 1 93 ? -5.577 -7.151 -1.630 1.00 89.06 93 LEU A C 1
ATOM 718 O O . LEU A 1 93 ? -4.799 -7.228 -2.573 1.00 89.06 93 LEU A O 1
ATOM 722 N N . ASN A 1 94 ? -5.296 -7.709 -0.446 1.00 88.94 94 ASN A N 1
ATOM 723 C CA . ASN A 1 94 ? -4.060 -8.472 -0.215 1.00 88.94 94 ASN A CA 1
ATOM 724 C C . ASN A 1 94 ? -3.970 -9.730 -1.087 1.00 88.94 94 ASN A C 1
ATOM 726 O O . ASN A 1 94 ? -2.885 -10.048 -1.580 1.00 88.94 94 ASN A O 1
ATOM 730 N N . LEU A 1 95 ? -5.090 -10.433 -1.290 1.00 85.94 95 LEU A N 1
ATOM 731 C CA . LEU A 1 95 ? -5.156 -11.573 -2.203 1.00 85.94 95 LEU A CA 1
ATOM 732 C C . LEU A 1 95 ? -4.836 -11.130 -3.632 1.00 85.94 95 LEU A C 1
ATOM 734 O O . LEU A 1 95 ? -4.009 -11.751 -4.292 1.00 85.94 95 LEU A O 1
ATOM 738 N N . LEU A 1 96 ? -5.438 -10.029 -4.083 1.00 89.31 96 LEU A N 1
ATOM 739 C CA . LEU A 1 96 ? -5.212 -9.482 -5.416 1.00 89.31 96 LEU A CA 1
ATOM 740 C C . LEU A 1 96 ? -3.751 -9.049 -5.615 1.00 89.31 96 LEU A C 1
ATOM 742 O O . LEU A 1 96 ? -3.143 -9.412 -6.618 1.00 89.31 96 LEU A O 1
ATOM 746 N N . VAL A 1 97 ? -3.163 -8.338 -4.648 1.00 91.38 97 VAL A N 1
ATOM 747 C CA . VAL A 1 97 ? -1.750 -7.921 -4.686 1.00 91.38 97 VAL A CA 1
ATOM 748 C C . VAL A 1 97 ? -0.824 -9.134 -4.751 1.00 91.38 97 VAL A C 1
ATOM 750 O O . VAL A 1 97 ? 0.043 -9.211 -5.622 1.00 91.38 97 VAL A O 1
ATOM 753 N N . SER A 1 98 ? -1.029 -10.102 -3.855 1.00 87.31 98 SER A N 1
ATOM 754 C CA . SER A 1 98 ? -0.185 -11.297 -3.764 1.00 87.31 98 SER A CA 1
ATOM 755 C C . SER A 1 98 ? -0.332 -12.189 -4.996 1.00 87.31 98 SER A C 1
ATOM 757 O O . SER A 1 98 ? 0.661 -12.697 -5.509 1.00 87.31 98 SER A O 1
ATOM 759 N N . GLY A 1 99 ? -1.557 -12.350 -5.503 1.00 85.06 99 GLY A N 1
ATOM 760 C CA . GLY A 1 99 ? -1.851 -13.112 -6.713 1.00 85.06 99 GLY A CA 1
ATOM 761 C C . GLY A 1 99 ? -1.247 -12.474 -7.962 1.00 85.06 99 GLY A C 1
ATOM 762 O O . GLY A 1 99 ? -0.626 -13.170 -8.765 1.00 85.06 99 GLY A O 1
ATOM 763 N N . LEU A 1 100 ? -1.343 -11.148 -8.099 1.00 89.38 100 LEU A N 1
ATOM 764 C CA . LEU A 1 100 ? -0.707 -10.427 -9.201 1.00 89.38 100 LEU A CA 1
ATOM 765 C C . LEU A 1 100 ? 0.819 -10.568 -9.140 1.00 89.38 100 LEU A C 1
ATOM 767 O O . LEU A 1 100 ? 1.435 -10.920 -10.142 1.00 89.38 100 LEU A O 1
ATOM 771 N N . ARG A 1 101 ? 1.431 -10.380 -7.964 1.00 86.38 101 ARG A N 1
ATOM 772 C CA . ARG A 1 101 ? 2.879 -10.557 -7.773 1.00 86.38 101 ARG A CA 1
ATOM 773 C C . ARG A 1 101 ? 3.332 -11.978 -8.112 1.00 86.38 101 ARG A C 1
ATOM 775 O O . ARG A 1 101 ? 4.308 -12.153 -8.837 1.00 86.38 101 ARG A O 1
ATOM 782 N N . ALA A 1 102 ? 2.613 -12.988 -7.623 1.00 85.94 102 ALA A N 1
ATOM 783 C CA . ALA A 1 102 ? 2.899 -14.387 -7.925 1.00 85.94 102 ALA A CA 1
ATOM 784 C C . ALA A 1 102 ? 2.801 -14.672 -9.430 1.00 85.94 102 ALA A C 1
ATOM 786 O O . ALA A 1 102 ? 3.656 -15.364 -9.975 1.00 85.94 102 ALA A O 1
ATOM 787 N N . THR A 1 103 ? 1.814 -14.083 -10.111 1.00 84.38 103 THR A N 1
ATOM 788 C CA . THR A 1 103 ? 1.657 -14.188 -11.569 1.00 84.38 103 THR A CA 1
ATOM 789 C C . THR A 1 103 ? 2.841 -13.551 -12.298 1.00 84.38 103 THR A C 1
ATOM 791 O O . THR A 1 103 ? 3.420 -14.178 -13.180 1.00 84.38 103 THR A O 1
ATOM 794 N N . VAL A 1 104 ? 3.266 -12.349 -11.898 1.00 86.75 104 VAL A N 1
ATOM 795 C CA . VAL A 1 104 ? 4.440 -11.674 -12.482 1.00 86.75 104 VAL A CA 1
ATOM 796 C C . VAL A 1 104 ? 5.705 -12.523 -12.336 1.00 86.75 104 VAL A C 1
ATOM 798 O O . VAL A 1 104 ? 6.488 -12.603 -13.278 1.00 86.75 104 VAL A O 1
ATOM 801 N N . PHE A 1 105 ? 5.898 -13.213 -11.207 1.00 84.25 105 PHE A N 1
ATOM 802 C CA . PHE A 1 105 ? 7.023 -14.142 -11.057 1.00 84.25 105 PHE A CA 1
ATOM 803 C C . PHE A 1 105 ? 6.872 -15.428 -11.861 1.00 84.25 105 PHE A C 1
ATOM 805 O O . PHE A 1 105 ? 7.843 -15.869 -12.470 1.00 84.25 105 PHE A O 1
ATOM 812 N N . ALA A 1 106 ? 5.678 -16.022 -11.881 1.00 85.31 106 ALA A N 1
ATOM 813 C CA . ALA A 1 106 ? 5.416 -17.247 -12.631 1.00 85.31 106 ALA A CA 1
ATOM 814 C C . ALA A 1 106 ? 5.643 -17.052 -14.139 1.00 85.31 106 ALA A C 1
ATOM 816 O O . ALA A 1 106 ? 6.131 -17.955 -14.812 1.00 85.31 106 ALA A O 1
ATOM 817 N N . PHE A 1 107 ? 5.345 -15.856 -14.651 1.00 86.69 107 PHE A N 1
ATOM 818 C CA . PHE A 1 107 ? 5.512 -15.485 -16.055 1.00 86.69 107 PHE A CA 1
ATOM 819 C C . PHE A 1 107 ? 6.644 -14.470 -16.267 1.00 86.69 107 PHE A C 1
ATOM 821 O O . PHE A 1 107 ? 6.585 -13.677 -17.204 1.00 86.69 107 PHE A O 1
ATOM 828 N N . ARG A 1 108 ? 7.684 -14.482 -15.421 1.00 83.25 108 ARG A N 1
ATOM 829 C CA . ARG A 1 108 ? 8.738 -13.453 -15.430 1.00 83.25 108 ARG A CA 1
ATOM 830 C C . ARG A 1 108 ? 9.434 -13.295 -16.784 1.00 83.25 108 ARG A C 1
ATOM 832 O O . ARG A 1 108 ? 9.605 -12.170 -17.240 1.00 83.25 108 ARG A O 1
ATOM 839 N N . GLU A 1 109 ? 9.787 -14.405 -17.426 1.00 86.25 109 GLU A N 1
ATOM 840 C CA . GLU A 1 109 ? 10.414 -14.431 -18.757 1.00 86.25 109 GLU A CA 1
ATOM 841 C C . GLU A 1 109 ? 9.503 -13.788 -19.830 1.00 86.25 109 GLU A C 1
ATOM 843 O O . GLU A 1 109 ? 9.897 -12.781 -20.427 1.00 86.25 109 GLU A O 1
ATOM 848 N N . PRO A 1 110 ? 8.242 -14.244 -20.023 1.00 90.12 110 PRO A N 1
ATOM 849 C CA . PRO A 1 110 ? 7.285 -13.557 -20.891 1.00 90.12 110 PRO A CA 1
ATOM 850 C C . PRO A 1 110 ? 7.094 -12.074 -20.567 1.00 90.12 110 PRO A C 1
ATOM 852 O O . PRO A 1 110 ? 7.029 -11.259 -21.483 1.00 90.12 110 PRO A O 1
ATOM 855 N N . VAL A 1 111 ? 7.011 -11.713 -19.281 1.00 88.25 111 VAL A N 1
ATOM 856 C CA . VAL A 1 111 ? 6.815 -10.326 -18.834 1.00 88.25 111 VAL A CA 1
ATOM 857 C C . VAL A 1 111 ? 7.991 -9.441 -19.247 1.00 88.25 111 VAL A C 1
ATOM 859 O O . VAL A 1 111 ? 7.774 -8.314 -19.690 1.00 88.25 111 VAL A O 1
ATOM 862 N N . GLN A 1 112 ? 9.227 -9.938 -19.165 1.00 86.19 112 GLN A N 1
ATOM 863 C CA . GLN A 1 112 ? 10.409 -9.192 -19.608 1.00 86.19 112 GLN A CA 1
ATOM 864 C C . GLN A 1 112 ? 10.461 -9.007 -21.130 1.00 86.19 112 GLN A C 1
ATOM 866 O O . GLN A 1 112 ? 10.935 -7.966 -21.596 1.00 86.19 112 GLN A O 1
ATOM 871 N N . GLY A 1 113 ? 9.911 -9.963 -21.885 1.00 87.56 113 GLY A N 1
ATOM 872 C CA . GLY A 1 113 ? 9.773 -9.901 -23.343 1.00 87.56 113 GLY A CA 1
ATOM 873 C C . GLY A 1 113 ? 8.673 -8.961 -23.857 1.00 87.56 113 GLY A C 1
ATOM 874 O O . GLY A 1 113 ? 8.581 -8.737 -25.063 1.00 87.56 113 GLY A O 1
ATOM 875 N N . LEU A 1 114 ? 7.836 -8.398 -22.979 1.00 90.06 114 LEU A N 1
ATOM 876 C CA . LEU A 1 114 ? 6.806 -7.437 -23.373 1.00 90.06 114 LEU A CA 1
ATOM 877 C C . LEU A 1 114 ? 7.410 -6.097 -23.826 1.00 90.06 114 LEU A C 1
ATOM 879 O O . LEU A 1 114 ? 8.482 -5.675 -23.386 1.00 90.06 114 LEU A O 1
ATOM 883 N N . SER A 1 115 ? 6.657 -5.375 -24.663 1.00 90.25 115 SER A N 1
ATOM 884 C CA . SER A 1 115 ? 6.957 -3.974 -24.992 1.00 90.25 115 SER A CA 1
ATOM 885 C C . SER A 1 115 ? 7.012 -3.096 -23.729 1.00 90.25 115 SER A C 1
ATOM 887 O O . SER A 1 115 ? 6.412 -3.436 -22.707 1.00 90.25 115 SER A O 1
ATOM 889 N N . ALA A 1 116 ? 7.697 -1.951 -23.805 1.00 87.50 116 ALA A N 1
ATOM 890 C CA . ALA A 1 116 ? 8.048 -1.131 -22.641 1.00 87.50 116 ALA A CA 1
ATOM 891 C C . ALA A 1 116 ? 6.868 -0.827 -21.697 1.00 87.50 116 ALA A C 1
ATOM 893 O O . ALA A 1 116 ? 6.969 -1.081 -20.501 1.00 87.50 116 ALA A O 1
ATOM 894 N N . LEU A 1 117 ? 5.740 -0.344 -22.229 1.00 90.88 117 LEU A N 1
ATOM 895 C CA . LEU A 1 117 ? 4.594 0.083 -21.421 1.00 90.88 117 LEU A CA 1
ATOM 896 C C . LEU A 1 117 ? 3.947 -1.060 -20.603 1.00 90.88 117 LEU A C 1
ATOM 898 O O . LEU A 1 117 ? 3.919 -0.953 -19.377 1.00 90.88 117 LEU A O 1
ATOM 902 N N . PRO A 1 118 ? 3.443 -2.158 -21.206 1.00 91.75 118 PRO A N 1
ATOM 903 C CA . PRO A 1 118 ? 2.826 -3.246 -20.443 1.00 91.75 118 PRO A CA 1
ATOM 904 C C . PRO A 1 118 ? 3.804 -3.935 -19.487 1.00 91.75 118 PRO A C 1
ATOM 906 O O . PRO A 1 118 ? 3.386 -4.366 -18.414 1.00 91.75 118 PRO A O 1
ATOM 909 N N . ARG A 1 119 ? 5.099 -3.993 -19.829 1.00 90.44 119 ARG A N 1
ATOM 910 C CA . ARG A 1 119 ? 6.137 -4.498 -18.925 1.00 90.44 119 ARG A CA 1
ATOM 911 C C . ARG A 1 119 ? 6.219 -3.655 -17.653 1.00 90.44 119 ARG A C 1
ATOM 913 O O . ARG A 1 119 ? 6.066 -4.197 -16.564 1.00 90.44 119 ARG A O 1
ATOM 920 N N . THR A 1 120 ? 6.415 -2.342 -17.784 1.00 89.50 120 THR A N 1
ATOM 921 C CA . THR A 1 120 ? 6.541 -1.442 -16.628 1.00 89.50 120 THR A CA 1
ATOM 922 C C . THR A 1 120 ? 5.262 -1.425 -15.790 1.00 89.50 120 THR A C 1
ATOM 924 O O . THR A 1 120 ? 5.333 -1.498 -14.566 1.00 89.50 120 THR A O 1
ATOM 927 N N . ILE A 1 121 ? 4.085 -1.437 -16.430 1.00 92.19 121 ILE A N 1
ATOM 928 C CA . ILE A 1 121 ? 2.802 -1.538 -15.718 1.00 92.19 121 ILE A CA 1
ATOM 929 C C . ILE A 1 121 ? 2.753 -2.812 -14.867 1.00 92.19 121 ILE A C 1
ATOM 931 O O . ILE A 1 121 ? 2.440 -2.737 -13.683 1.00 92.19 121 ILE A O 1
ATOM 935 N N . LEU A 1 122 ? 3.055 -3.982 -15.439 1.00 91.88 122 LEU A N 1
ATOM 936 C CA . LEU A 1 122 ? 2.963 -5.252 -14.710 1.00 91.88 122 LEU A CA 1
ATOM 937 C C . LEU A 1 122 ? 3.957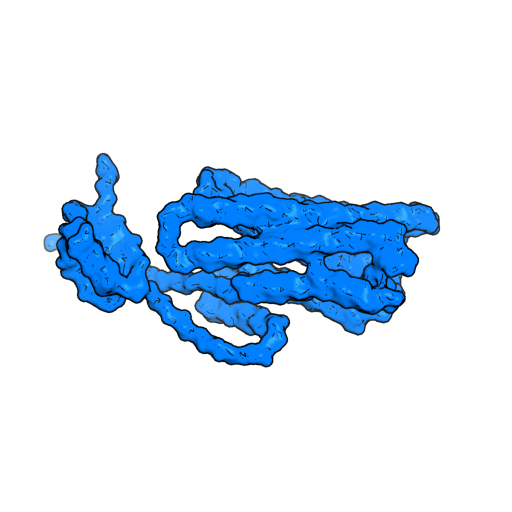 -5.350 -13.546 1.00 91.88 122 LEU A C 1
ATOM 939 O O . LEU A 1 122 ? 3.633 -5.971 -12.534 1.00 91.88 122 LEU A O 1
ATOM 943 N N . LEU A 1 123 ? 5.134 -4.734 -13.664 1.00 89.12 123 LEU A N 1
ATOM 944 C CA . LEU A 1 123 ? 6.159 -4.737 -12.616 1.00 89.12 123 LEU A CA 1
ATOM 945 C C . LEU A 1 123 ? 5.799 -3.812 -11.438 1.00 89.12 123 LEU A C 1
ATOM 947 O O . LEU A 1 123 ? 5.932 -4.212 -10.273 1.00 89.12 123 LEU A O 1
ATOM 951 N N . ASP A 1 124 ? 5.261 -2.625 -11.734 1.00 92.06 124 ASP A N 1
ATOM 952 C CA . ASP A 1 124 ? 4.964 -1.583 -10.743 1.00 92.06 124 ASP A CA 1
ATOM 953 C C . ASP A 1 124 ? 3.572 -1.711 -10.103 1.00 92.06 124 ASP A C 1
ATOM 955 O O . ASP A 1 124 ? 3.386 -1.381 -8.924 1.00 92.06 124 ASP A O 1
ATOM 959 N N . LEU A 1 125 ? 2.576 -2.206 -10.848 1.00 93.31 125 LEU A N 1
ATOM 960 C CA . LEU A 1 125 ? 1.176 -2.270 -10.411 1.00 93.31 125 LEU A CA 1
ATOM 961 C C . LEU A 1 125 ? 0.962 -3.019 -9.080 1.00 93.31 125 LEU A C 1
ATOM 963 O O . LEU A 1 125 ? 0.217 -2.497 -8.244 1.00 93.31 125 LEU A O 1
ATOM 967 N N . PRO A 1 126 ? 1.602 -4.176 -8.798 1.00 92.75 126 PRO A N 1
ATOM 968 C CA . PRO A 1 126 ? 1.455 -4.816 -7.491 1.00 92.75 126 PRO A CA 1
ATOM 969 C C . PRO A 1 126 ? 1.937 -3.913 -6.346 1.00 92.75 126 PRO A C 1
ATOM 971 O O . PRO A 1 126 ? 1.330 -3.904 -5.278 1.00 92.75 126 PRO A O 1
ATOM 974 N N . GLY A 1 127 ? 2.977 -3.102 -6.576 1.00 93.62 127 GLY A N 1
ATOM 975 C CA . GLY A 1 127 ? 3.486 -2.135 -5.604 1.00 93.62 127 GLY A CA 1
ATOM 976 C C . GLY A 1 127 ? 2.508 -0.992 -5.317 1.00 93.62 127 GLY A C 1
ATOM 977 O O . GLY A 1 127 ? 2.301 -0.631 -4.157 1.00 93.62 127 GLY A O 1
ATOM 978 N N . LEU A 1 128 ? 1.857 -0.454 -6.353 1.00 96.25 128 LEU A N 1
ATOM 979 C CA . LEU A 1 128 ? 0.810 0.566 -6.202 1.00 96.25 128 LEU A CA 1
ATOM 980 C C . LEU A 1 128 ? -0.416 0.027 -5.458 1.00 96.25 128 LEU A C 1
ATOM 982 O O . LEU A 1 128 ? -0.948 0.677 -4.556 1.00 96.25 128 LEU A O 1
ATOM 986 N N . LEU A 1 129 ? -0.842 -1.189 -5.795 1.00 95.94 129 LEU A N 1
ATOM 987 C CA . LEU A 1 129 ? -1.958 -1.846 -5.123 1.00 95.94 129 LEU A CA 1
ATOM 988 C C . LEU A 1 129 ? -1.614 -2.164 -3.666 1.00 95.94 129 LEU A C 1
ATOM 990 O O . LEU A 1 129 ? -2.458 -1.985 -2.786 1.00 95.94 129 LEU A O 1
ATOM 994 N N . PHE A 1 130 ? -0.371 -2.564 -3.380 1.00 95.88 130 PHE A N 1
ATOM 995 C CA . PHE A 1 130 ? 0.130 -2.732 -2.017 1.00 95.88 130 PHE A CA 1
ATOM 996 C C . PHE A 1 130 ? 0.038 -1.416 -1.231 1.00 95.88 130 PHE A C 1
ATOM 998 O O . PHE A 1 130 ? -0.514 -1.394 -0.129 1.00 95.88 130 PHE A O 1
ATOM 1005 N N . PHE A 1 131 ? 0.466 -0.292 -1.816 1.00 97.12 131 PHE A N 1
ATOM 1006 C CA . PHE A 1 131 ? 0.293 1.034 -1.215 1.00 97.12 131 PHE A CA 1
ATOM 1007 C C . PHE A 1 131 ? -1.178 1.332 -0.878 1.00 97.12 131 PHE A C 1
ATOM 1009 O O . PHE A 1 131 ? -1.485 1.659 0.271 1.00 97.12 131 PHE A O 1
ATOM 1016 N N . SER A 1 132 ? -2.106 1.174 -1.828 1.00 97.00 132 SER A N 1
ATOM 1017 C CA . SER A 1 132 ? -3.541 1.425 -1.603 1.00 97.00 132 SER A CA 1
ATOM 1018 C C . SER A 1 132 ? -4.122 0.526 -0.511 1.00 97.00 132 SER A C 1
ATOM 1020 O O . SER A 1 132 ? -4.852 0.982 0.370 1.00 97.00 132 SER A O 1
ATOM 1022 N N . THR A 1 133 ? -3.756 -0.755 -0.538 1.00 95.44 133 THR A N 1
ATOM 1023 C CA . THR A 1 133 ? -4.219 -1.772 0.413 1.00 95.44 133 THR A CA 1
ATOM 1024 C C . THR A 1 133 ? -3.832 -1.413 1.841 1.00 95.44 133 THR A C 1
ATOM 1026 O O . THR A 1 133 ? -4.643 -1.496 2.760 1.00 95.44 133 THR A O 1
ATOM 1029 N N . TYR A 1 134 ? -2.595 -0.975 2.046 1.00 95.94 134 TYR A N 1
ATOM 1030 C CA . TYR A 1 134 ? -2.091 -0.672 3.378 1.00 95.94 134 TYR A CA 1
ATOM 1031 C C . TYR A 1 134 ? -2.441 0.739 3.846 1.00 95.94 134 TYR A C 1
ATOM 1033 O O . TYR A 1 134 ? -2.694 0.948 5.032 1.00 95.94 134 TYR A O 1
ATOM 1041 N N . THR A 1 135 ? -2.556 1.708 2.942 1.00 96.81 135 THR A N 1
ATOM 1042 C CA . THR A 1 135 ? -3.077 3.033 3.304 1.00 96.81 135 THR A CA 1
ATOM 1043 C C . THR A 1 135 ? -4.575 3.007 3.617 1.00 96.81 135 THR A C 1
ATOM 1045 O O . THR A 1 135 ? -5.035 3.840 4.396 1.00 96.81 135 THR A O 1
ATOM 1048 N N . LEU A 1 136 ? -5.329 2.000 3.153 1.00 93.62 136 LEU A N 1
ATOM 1049 C CA . LEU A 1 136 ? -6.690 1.729 3.637 1.00 93.62 136 LEU A CA 1
ATOM 1050 C C . LEU A 1 136 ? -6.700 1.377 5.136 1.00 93.62 136 LEU A C 1
ATOM 1052 O O . LEU A 1 136 ? -7.600 1.789 5.867 1.00 93.62 136 LEU A O 1
ATOM 1056 N N . LEU A 1 137 ? -5.684 0.655 5.620 1.00 90.69 137 LEU A N 1
ATOM 1057 C CA . LEU A 1 137 ? -5.533 0.370 7.048 1.00 90.69 137 LEU A CA 1
ATOM 1058 C C . LEU A 1 137 ? -5.178 1.637 7.844 1.00 90.69 137 LEU A C 1
ATOM 1060 O O . LEU A 1 137 ? -5.699 1.842 8.940 1.00 90.69 137 LEU A O 1
ATOM 1064 N N . VAL A 1 138 ? -4.351 2.519 7.274 1.00 94.94 138 VAL A N 1
ATOM 1065 C CA . VAL A 1 138 ? -4.072 3.847 7.848 1.00 94.94 138 VAL A CA 1
ATOM 1066 C C . VAL A 1 138 ? -5.352 4.683 7.933 1.00 94.94 138 VAL A C 1
ATOM 1068 O O . VAL A 1 138 ? -5.631 5.249 8.989 1.00 94.94 138 VAL A O 1
ATOM 1071 N N . LEU A 1 139 ? -6.159 4.716 6.865 1.00 92.06 139 LEU A N 1
ATOM 1072 C CA . LEU A 1 139 ? -7.470 5.370 6.851 1.00 92.06 139 LEU A CA 1
ATOM 1073 C C . LEU A 1 139 ? -8.369 4.815 7.960 1.00 92.06 139 LEU A C 1
ATOM 1075 O O . LEU A 1 139 ? -8.940 5.583 8.727 1.00 92.06 139 LEU A O 1
ATOM 1079 N N . PHE A 1 140 ? -8.450 3.492 8.090 1.00 86.69 140 PHE A N 1
ATOM 1080 C CA . PHE A 1 140 ? -9.239 2.845 9.134 1.00 86.69 140 PHE A CA 1
ATOM 1081 C C . PHE A 1 140 ? -8.802 3.268 10.546 1.00 86.69 140 PHE A C 1
ATOM 1083 O O . PHE A 1 140 ? -9.634 3.571 11.401 1.00 86.69 140 PHE A O 1
ATOM 1090 N N . TRP A 1 141 ? -7.496 3.346 10.808 1.00 87.31 141 TRP A N 1
ATOM 1091 C CA . TRP A 1 141 ? -6.991 3.834 12.094 1.00 87.31 141 TRP A CA 1
ATOM 1092 C C . TRP A 1 141 ? -7.240 5.325 12.309 1.00 87.31 141 TRP A C 1
ATOM 1094 O O . TRP A 1 141 ? -7.538 5.730 13.435 1.00 87.31 141 TRP A O 1
ATOM 1104 N N . ALA A 1 142 ? -7.156 6.132 11.250 1.00 87.62 142 ALA A N 1
ATOM 1105 C CA . ALA A 1 142 ? -7.521 7.541 11.295 1.00 87.62 142 ALA A CA 1
ATOM 1106 C C . ALA A 1 142 ? -9.002 7.714 11.658 1.00 87.62 142 ALA A C 1
ATOM 1108 O O . ALA A 1 142 ? -9.308 8.500 12.551 1.00 87.62 142 ALA A O 1
ATOM 1109 N N . GLU A 1 143 ? -9.906 6.937 11.053 1.00 85.50 143 GLU A N 1
ATOM 1110 C CA . GLU A 1 143 ? -11.337 6.952 11.376 1.00 85.50 143 GLU A CA 1
ATOM 1111 C C . GLU A 1 143 ? -11.582 6.616 12.851 1.00 85.50 143 GLU A C 1
ATOM 1113 O O . GLU A 1 143 ? -12.259 7.380 13.537 1.00 85.50 143 GLU A O 1
ATOM 1118 N N . ILE A 1 144 ? -10.978 5.540 13.377 1.00 79.50 144 ILE A N 1
ATOM 1119 C CA . ILE A 1 144 ? -11.109 5.173 14.800 1.00 79.50 144 ILE A CA 1
ATOM 1120 C C . ILE A 1 144 ? -10.612 6.305 15.705 1.00 79.50 144 ILE A C 1
ATOM 1122 O O . ILE A 1 144 ? -11.261 6.647 16.695 1.00 79.50 144 ILE A O 1
ATOM 1126 N N . TYR A 1 145 ? -9.453 6.881 15.384 1.00 81.88 145 TYR A N 1
ATOM 1127 C CA . TYR A 1 145 ? -8.870 7.959 16.175 1.00 81.88 145 TYR A CA 1
ATOM 1128 C C . TYR A 1 145 ? -9.756 9.212 16.175 1.00 81.88 145 TYR A C 1
ATOM 1130 O O . TYR A 1 145 ? -10.016 9.774 17.238 1.00 81.88 145 TYR A O 1
ATOM 1138 N N . TYR A 1 146 ? -10.244 9.637 15.007 1.00 83.81 146 TYR A N 1
ATOM 1139 C CA . TYR A 1 146 ? -11.106 10.813 14.880 1.00 83.81 146 TYR A CA 1
ATOM 1140 C C . TYR A 1 146 ? -12.444 10.603 15.591 1.00 83.81 146 TYR A C 1
ATOM 1142 O O . TYR A 1 146 ? -12.852 11.467 16.364 1.00 83.81 146 TYR A O 1
ATOM 1150 N N . GLN A 1 147 ? -13.078 9.438 15.417 1.00 79.12 147 GLN A N 1
ATOM 1151 C CA . GLN A 1 147 ? -14.333 9.095 16.096 1.00 79.12 147 GLN A CA 1
ATOM 1152 C C . GLN A 1 147 ? -14.180 9.121 17.618 1.00 79.12 147 GLN A C 1
ATOM 1154 O O . GLN A 1 147 ? -14.991 9.725 18.313 1.00 79.12 147 GLN A O 1
ATOM 1159 N N . ALA A 1 148 ? -13.107 8.535 18.152 1.00 75.06 148 ALA A N 1
ATOM 1160 C CA . ALA A 1 148 ? -12.864 8.514 19.592 1.00 75.06 148 ALA A CA 1
ATOM 1161 C C . ALA A 1 148 ? -12.508 9.887 20.190 1.00 75.06 148 ALA A C 1
ATOM 1163 O O . ALA A 1 148 ? -12.519 10.058 21.410 1.00 75.06 148 ALA A O 1
ATOM 1164 N N . ARG A 1 149 ? -12.160 10.858 19.343 1.00 80.81 149 ARG A N 1
ATOM 1165 C CA . ARG A 1 149 ? -11.902 12.252 19.721 1.00 80.81 149 ARG A CA 1
ATOM 1166 C C . ARG A 1 149 ? -13.052 13.188 19.347 1.00 80.81 149 ARG A C 1
ATOM 1168 O O . ARG A 1 149 ? -12.901 14.390 19.537 1.00 80.81 149 ARG A O 1
ATOM 1175 N N . SER A 1 150 ? -14.162 12.653 18.832 1.00 82.25 150 SER A N 1
ATOM 1176 C CA . SER A 1 150 ? -15.313 13.421 18.340 1.00 82.25 150 SER A CA 1
ATOM 1177 C C . SER A 1 150 ? -14.935 14.471 17.283 1.00 82.25 150 SER A C 1
ATOM 1179 O O . SER A 1 150 ? -15.517 15.550 17.227 1.00 82.25 150 SER A O 1
ATOM 1181 N N . LEU A 1 151 ? -13.929 14.165 16.458 1.00 79.38 151 LEU A N 1
ATOM 1182 C CA . LEU A 1 151 ? -13.474 15.002 15.348 1.00 79.38 151 LEU A CA 1
ATOM 1183 C C . LEU A 1 151 ? -14.247 14.665 14.059 1.00 79.38 151 LEU A C 1
ATOM 1185 O O . LEU A 1 151 ? -14.710 13.532 13.900 1.00 79.38 151 LEU A O 1
ATOM 1189 N N . PRO A 1 152 ? -14.361 15.605 13.103 1.00 82.69 152 PRO A N 1
ATOM 1190 C CA . PRO A 1 152 ? -15.074 15.368 11.849 1.00 82.69 152 PRO A CA 1
ATOM 1191 C C . PRO A 1 152 ? -14.382 14.302 10.984 1.00 82.69 152 PRO A C 1
ATOM 1193 O O . PRO A 1 152 ? -13.202 14.415 10.664 1.00 82.69 152 PRO A O 1
ATOM 1196 N N . VAL A 1 153 ? -15.134 13.278 10.567 1.00 84.06 153 VAL A N 1
ATOM 1197 C CA . VAL A 1 153 ? -14.635 12.138 9.764 1.00 84.06 153 VAL A CA 1
ATOM 1198 C C . VAL A 1 153 ? -14.933 12.254 8.265 1.00 84.06 153 VAL A C 1
ATOM 1200 O O . VAL A 1 153 ? -14.420 11.464 7.474 1.00 84.06 153 VAL A O 1
ATOM 1203 N N . SER A 1 154 ? -15.754 13.228 7.863 1.00 84.94 154 SER A N 1
ATOM 1204 C CA . SER A 1 154 ? -16.291 13.360 6.501 1.00 84.94 154 SER A CA 1
ATOM 1205 C C . SER A 1 154 ? -15.210 13.473 5.424 1.00 84.94 154 SER A C 1
ATOM 1207 O O . SER A 1 154 ? -15.388 12.948 4.328 1.00 84.94 154 SER A O 1
ATOM 1209 N N . SER A 1 155 ? -14.072 14.094 5.740 1.00 89.94 155 SER A N 1
ATOM 1210 C CA . SER A 1 155 ? -12.988 14.330 4.778 1.00 89.94 155 SER A CA 1
ATOM 1211 C C . SER A 1 155 ? -11.983 13.181 4.662 1.00 89.94 155 SER A C 1
ATOM 1213 O O . SER A 1 155 ? -11.181 13.178 3.730 1.00 89.94 155 SER A O 1
ATOM 1215 N N . LEU A 1 156 ? -12.004 12.191 5.564 1.00 86.62 156 LEU A N 1
ATOM 1216 C CA . LEU A 1 156 ? -10.981 11.137 5.592 1.00 86.62 156 LEU A CA 1
ATOM 1217 C C . LEU A 1 156 ? -11.058 10.220 4.361 1.00 86.62 156 LEU A C 1
ATOM 1219 O O . LEU A 1 156 ? -10.045 9.991 3.699 1.00 86.62 156 LEU A O 1
ATOM 1223 N N . ARG A 1 157 ? -12.258 9.733 4.014 1.00 89.81 157 ARG A N 1
ATOM 1224 C CA . ARG A 1 157 ? -12.453 8.855 2.845 1.00 89.81 157 ARG A CA 1
ATOM 1225 C C . ARG A 1 157 ? -12.222 9.581 1.514 1.00 89.81 157 ARG A C 1
ATOM 1227 O O . ARG A 1 157 ? -11.458 9.049 0.711 1.00 89.81 157 ARG A O 1
ATOM 1234 N N . PRO A 1 158 ? -12.787 10.785 1.272 1.00 95.12 158 PRO A N 1
ATOM 1235 C CA . PRO A 1 158 ? -12.455 11.561 0.078 1.00 95.12 158 PRO A CA 1
ATOM 1236 C C . PRO A 1 158 ? -10.959 11.867 -0.027 1.00 95.12 158 PRO A C 1
ATOM 1238 O O . PRO A 1 158 ? -10.397 11.759 -1.111 1.00 95.12 158 PRO A O 1
ATOM 1241 N N . GLY A 1 159 ? -10.292 12.172 1.093 1.00 95.25 159 GLY A N 1
ATOM 1242 C CA . GLY A 1 159 ? -8.847 12.393 1.126 1.00 95.25 159 GLY A CA 1
ATOM 1243 C C . GLY A 1 159 ? -8.050 11.161 0.692 1.00 95.25 159 GLY A C 1
ATOM 1244 O O . GLY A 1 159 ? -7.169 11.270 -0.154 1.00 95.25 159 GLY A O 1
ATOM 1245 N N . PHE A 1 160 ? -8.393 9.976 1.204 1.00 95.75 160 PHE A N 1
ATOM 1246 C CA . PHE A 1 160 ? -7.783 8.715 0.767 1.00 95.75 160 PHE A CA 1
ATOM 1247 C C . PHE A 1 160 ? -7.967 8.467 -0.736 1.00 95.75 160 PHE A C 1
ATOM 1249 O O . PHE A 1 160 ? -7.009 8.103 -1.421 1.00 95.75 160 PHE A O 1
ATOM 1256 N N . VAL A 1 161 ? -9.178 8.683 -1.258 1.00 96.88 161 VAL A N 1
ATOM 1257 C CA . VAL A 1 161 ? -9.464 8.530 -2.692 1.00 96.88 161 VAL A CA 1
ATOM 1258 C C . VAL A 1 161 ? -8.647 9.530 -3.511 1.00 96.88 161 VAL A C 1
ATOM 1260 O O . VAL A 1 161 ? -7.983 9.127 -4.460 1.00 96.88 161 VAL A O 1
ATOM 1263 N N . GLY A 1 162 ? -8.619 10.803 -3.108 1.00 98.12 162 GLY A N 1
ATOM 1264 C CA . GLY A 1 162 ? -7.836 11.845 -3.771 1.00 98.12 162 GLY A CA 1
ATOM 1265 C C . GLY A 1 162 ? -6.339 11.532 -3.808 1.00 98.12 162 GLY A C 1
ATOM 1266 O O . GLY A 1 162 ? -5.721 11.642 -4.863 1.00 98.12 162 GLY A O 1
ATOM 1267 N N . ILE A 1 163 ? -5.767 11.057 -2.695 1.00 98.19 163 ILE A N 1
ATOM 1268 C CA . ILE A 1 163 ? -4.360 10.629 -2.632 1.00 98.19 163 ILE A CA 1
ATOM 1269 C C . ILE A 1 163 ? -4.091 9.490 -3.622 1.00 98.19 163 ILE A C 1
ATOM 1271 O O . ILE A 1 163 ? -3.117 9.553 -4.367 1.00 98.19 163 ILE A O 1
ATOM 1275 N N . ASN A 1 164 ? -4.953 8.469 -3.672 1.00 98.25 164 ASN A N 1
ATOM 1276 C CA . ASN A 1 164 ? -4.782 7.366 -4.620 1.00 98.25 164 ASN A CA 1
ATOM 1277 C C . ASN A 1 164 ? -4.905 7.843 -6.071 1.00 98.25 164 ASN A C 1
ATOM 1279 O O . ASN A 1 164 ? -4.074 7.475 -6.892 1.00 98.25 164 ASN A O 1
ATOM 1283 N N . ILE A 1 165 ? -5.871 8.710 -6.387 1.00 98.56 165 ILE A N 1
ATOM 1284 C CA . ILE A 1 165 ? -6.001 9.289 -7.732 1.00 98.56 165 ILE A CA 1
ATOM 1285 C C . ILE A 1 165 ? -4.713 10.011 -8.129 1.00 98.56 165 ILE A C 1
ATOM 1287 O O . ILE A 1 165 ? -4.198 9.759 -9.216 1.00 98.56 165 ILE A O 1
ATOM 1291 N N . VAL A 1 166 ? -4.157 10.856 -7.257 1.00 98.50 166 VAL A N 1
ATOM 1292 C CA . VAL A 1 166 ? -2.902 11.574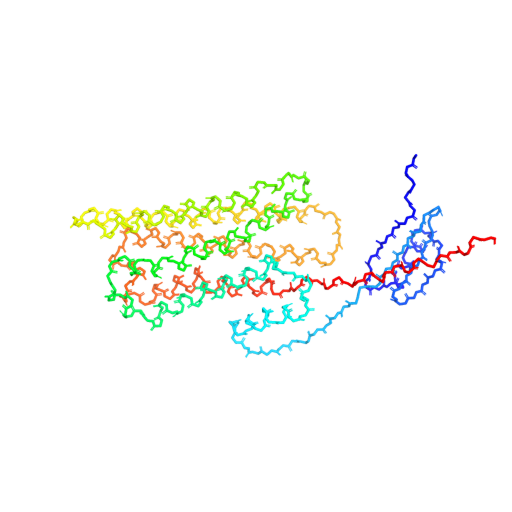 -7.530 1.00 98.50 166 VAL A CA 1
ATOM 1293 C C . VAL A 1 166 ? -1.745 10.602 -7.748 1.00 98.50 166 VAL A C 1
ATOM 1295 O O . VAL A 1 166 ? -1.019 10.738 -8.734 1.00 98.50 166 VAL A O 1
ATOM 1298 N N . VAL A 1 167 ? -1.596 9.597 -6.879 1.00 98.44 167 VAL A N 1
ATOM 1299 C CA . VAL A 1 167 ? -0.513 8.606 -6.972 1.00 98.44 167 VAL A CA 1
ATOM 1300 C C . VAL A 1 167 ? -0.581 7.828 -8.284 1.00 98.44 167 VAL A C 1
ATOM 1302 O O . VAL A 1 167 ? 0.407 7.765 -9.012 1.00 98.44 167 VAL A O 1
ATOM 1305 N N . TYR A 1 168 ? -1.753 7.293 -8.623 1.00 98.31 168 TYR A N 1
ATOM 1306 C CA . TYR A 1 168 ? -1.934 6.487 -9.830 1.00 98.31 168 TYR A CA 1
ATOM 1307 C C . TYR A 1 168 ? -1.827 7.337 -11.094 1.00 98.31 168 TYR A C 1
ATOM 1309 O O . TYR A 1 168 ? -1.200 6.912 -12.058 1.00 98.31 168 TYR A O 1
ATOM 1317 N N . SER A 1 169 ? -2.378 8.553 -11.089 1.00 98.12 169 SER A N 1
ATOM 1318 C CA . SER A 1 169 ? -2.300 9.448 -12.249 1.00 98.12 169 SER A CA 1
ATOM 1319 C C . SER A 1 169 ? -0.859 9.869 -12.525 1.00 98.12 169 SER A C 1
ATOM 1321 O O . SER A 1 169 ? -0.416 9.823 -13.669 1.00 98.12 169 SER A O 1
ATOM 1323 N N . THR A 1 170 ? -0.101 10.212 -11.477 1.00 97.75 170 THR A N 1
ATOM 1324 C CA . THR A 1 170 ? 1.326 10.541 -11.604 1.00 97.75 170 THR A CA 1
ATOM 1325 C C . THR A 1 170 ? 2.099 9.350 -12.156 1.00 97.75 170 THR A C 1
ATOM 1327 O O . THR A 1 170 ? 2.867 9.503 -13.103 1.00 97.75 170 THR A O 1
ATOM 1330 N N . GLN A 1 171 ? 1.839 8.149 -11.635 1.00 96.81 171 GLN A N 1
ATOM 1331 C CA . GLN A 1 171 ? 2.519 6.947 -12.098 1.00 96.81 171 GLN A CA 1
ATOM 1332 C C . GLN A 1 171 ? 2.209 6.624 -13.569 1.00 96.81 171 GLN A C 1
ATOM 1334 O O . GLN A 1 171 ? 3.119 6.303 -14.328 1.00 96.81 171 GLN A O 1
ATOM 1339 N N . VAL A 1 172 ? 0.954 6.777 -14.003 1.00 96.94 172 VAL A N 1
ATOM 1340 C CA . VAL A 1 172 ? 0.562 6.592 -15.411 1.00 96.94 172 VAL A CA 1
ATOM 1341 C C . VAL A 1 172 ? 1.290 7.578 -16.323 1.00 96.94 172 VAL A C 1
ATOM 1343 O O . VAL A 1 172 ? 1.798 7.177 -17.368 1.00 96.94 172 VAL A O 1
ATOM 1346 N N . VAL A 1 173 ? 1.397 8.849 -15.925 1.00 96.62 173 VAL A N 1
ATOM 1347 C CA . VAL A 1 173 ? 2.150 9.855 -16.689 1.00 96.62 173 VAL A CA 1
ATOM 1348 C C . VAL A 1 173 ? 3.627 9.470 -16.801 1.00 96.62 173 VAL A C 1
ATOM 1350 O O . VAL A 1 173 ? 4.194 9.563 -17.888 1.00 96.62 173 VAL A O 1
ATOM 1353 N N . LEU A 1 174 ? 4.241 8.986 -15.719 1.00 95.00 174 LEU A N 1
ATOM 1354 C CA . LEU A 1 174 ? 5.644 8.561 -15.714 1.00 95.00 174 LEU A CA 1
ATOM 1355 C C . LEU A 1 174 ? 5.880 7.309 -16.571 1.00 95.00 174 LEU A C 1
ATOM 1357 O O . LEU A 1 174 ? 6.859 7.258 -17.315 1.00 95.00 174 LEU A O 1
ATOM 1361 N N . TRP A 1 175 ? 4.964 6.337 -16.552 1.00 94.62 175 TRP A N 1
ATOM 1362 C CA . TRP A 1 175 ? 5.013 5.179 -17.450 1.00 94.62 175 TRP A CA 1
ATOM 1363 C C . TRP A 1 175 ? 4.929 5.588 -18.919 1.00 94.62 175 TRP A C 1
ATOM 1365 O O . TRP A 1 175 ? 5.722 5.118 -19.736 1.00 94.62 175 TRP A O 1
ATOM 1375 N N . LEU A 1 176 ? 4.003 6.491 -19.255 1.00 94.38 176 LEU A N 1
ATOM 1376 C CA . LEU A 1 176 ? 3.863 7.002 -20.615 1.00 94.38 176 LEU A CA 1
ATOM 1377 C C . LEU A 1 176 ? 5.121 7.762 -21.044 1.00 94.38 176 LEU A C 1
ATOM 1379 O O . LEU A 1 176 ? 5.661 7.466 -22.108 1.00 94.38 176 LEU A O 1
ATOM 1383 N N . ALA A 1 177 ? 5.644 8.652 -20.197 1.00 92.12 177 ALA A N 1
ATOM 1384 C CA . ALA A 1 177 ? 6.889 9.375 -20.451 1.00 92.12 177 ALA A CA 1
ATOM 1385 C C . ALA A 1 177 ? 8.070 8.420 -20.694 1.00 92.12 177 ALA A C 1
ATOM 1387 O O . ALA A 1 177 ? 8.805 8.585 -21.666 1.00 92.12 177 ALA A O 1
ATOM 1388 N N . CYS A 1 178 ? 8.208 7.373 -19.876 1.00 89.94 178 CYS A N 1
ATOM 1389 C CA . CYS A 1 178 ? 9.237 6.350 -20.052 1.00 89.94 178 CYS A CA 1
ATOM 1390 C C . CYS A 1 178 ? 9.053 5.544 -21.350 1.00 89.94 178 CYS A C 1
ATOM 1392 O O . CYS A 1 178 ? 10.040 5.151 -21.971 1.00 89.94 178 CYS A O 1
ATOM 1394 N N . SER A 1 179 ? 7.808 5.273 -21.754 1.00 90.81 179 SER A N 1
ATOM 1395 C CA . SER A 1 179 ? 7.509 4.488 -22.960 1.00 90.81 179 SER A CA 1
ATOM 1396 C C . SER A 1 179 ? 7.677 5.276 -24.263 1.00 90.81 179 SER A C 1
ATOM 1398 O O . SER A 1 179 ? 8.018 4.687 -25.285 1.00 90.81 179 SER A O 1
ATOM 1400 N N . MET A 1 180 ? 7.456 6.593 -24.223 1.00 91.00 180 MET A N 1
ATOM 1401 C CA . MET A 1 180 ? 7.520 7.483 -25.388 1.00 91.00 180 MET A CA 1
ATOM 1402 C C . MET A 1 180 ? 8.900 8.128 -25.576 1.00 91.00 180 MET A C 1
ATOM 1404 O O . MET A 1 180 ? 9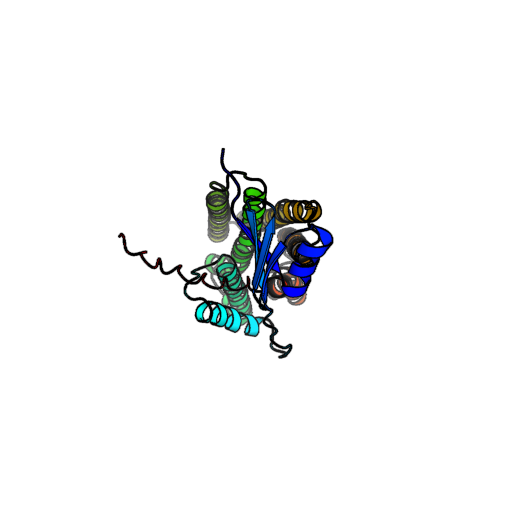.166 8.698 -26.633 1.00 91.00 180 MET A O 1
ATOM 1408 N N . ALA A 1 181 ? 9.776 8.067 -24.569 1.00 90.19 181 ALA A N 1
ATOM 1409 C CA . ALA A 1 181 ? 11.131 8.594 -24.660 1.00 90.19 181 ALA A CA 1
ATOM 1410 C C . ALA A 1 181 ? 11.961 7.803 -25.686 1.00 90.19 181 ALA A C 1
ATOM 1412 O O . ALA A 1 181 ? 12.242 6.621 -25.502 1.00 90.19 181 ALA A O 1
ATOM 1413 N N . THR A 1 182 ? 12.376 8.477 -26.760 1.00 88.75 182 THR A N 1
ATOM 1414 C CA . THR A 1 182 ? 13.212 7.906 -27.831 1.00 88.75 182 THR A CA 1
ATOM 1415 C C . THR A 1 182 ? 14.707 8.120 -27.599 1.00 88.75 182 THR A C 1
ATOM 1417 O O . THR A 1 182 ? 15.529 7.371 -28.121 1.00 88.75 182 THR A O 1
ATOM 1420 N N . VAL A 1 183 ? 15.067 9.136 -26.811 1.00 92.31 183 VAL A N 1
ATOM 1421 C CA . VAL A 1 183 ? 16.452 9.470 -26.458 1.00 92.31 183 VAL A CA 1
ATOM 1422 C C . VAL A 1 183 ? 16.833 8.719 -25.173 1.00 92.31 183 VAL A C 1
ATOM 1424 O O . VAL A 1 183 ? 16.113 8.857 -24.177 1.00 92.31 183 VAL A O 1
ATOM 1427 N N . PRO A 1 184 ? 17.963 7.980 -25.147 1.00 88.31 184 PRO A N 1
ATOM 1428 C CA . PRO A 1 184 ? 18.366 7.178 -23.988 1.00 88.31 184 PRO A CA 1
ATOM 1429 C C . PRO A 1 184 ? 18.464 7.969 -22.677 1.00 88.31 184 PRO A C 1
ATOM 1431 O O . PRO A 1 184 ? 18.006 7.490 -21.642 1.00 88.31 184 PRO A O 1
ATOM 1434 N N . GLU A 1 185 ? 18.985 9.199 -22.721 1.00 90.19 185 GLU A N 1
ATOM 1435 C CA . GLU A 1 185 ? 19.109 10.076 -21.545 1.00 90.19 185 GLU A CA 1
ATOM 1436 C C . GLU A 1 185 ? 17.743 10.440 -20.947 1.00 90.19 185 GLU A C 1
ATOM 1438 O O . GLU A 1 185 ? 17.532 10.322 -19.741 1.00 90.19 185 GLU A O 1
ATOM 1443 N N . HIS A 1 186 ? 16.772 10.819 -21.786 1.00 90.56 186 HIS A N 1
ATOM 1444 C CA . HIS A 1 186 ? 15.410 11.117 -21.333 1.00 90.56 186 HIS A CA 1
ATOM 1445 C C . HIS A 1 186 ? 14.701 9.871 -20.798 1.00 90.56 186 HIS A C 1
ATOM 1447 O O . HIS A 1 186 ? 13.949 9.957 -19.828 1.00 90.56 186 HIS A O 1
ATOM 1453 N N . 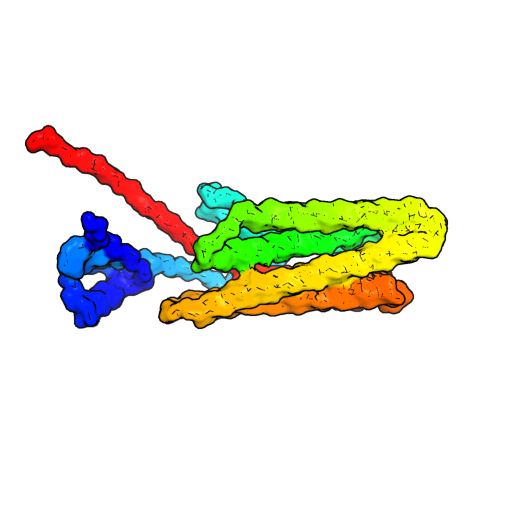GLN A 1 187 ? 14.957 8.706 -21.396 1.00 87.56 187 GLN A N 1
ATOM 1454 C CA . GLN A 1 187 ? 14.405 7.441 -20.926 1.00 87.56 187 GLN A CA 1
ATOM 1455 C C . GLN A 1 187 ? 14.991 7.029 -19.570 1.00 87.56 187 GLN A C 1
ATOM 1457 O O . GLN A 1 187 ? 14.277 6.487 -18.725 1.00 87.56 187 GLN A O 1
ATOM 1462 N N . GLN A 1 188 ? 16.284 7.265 -19.346 1.00 88.44 188 GLN A N 1
ATOM 1463 C CA . GLN A 1 188 ? 16.918 7.039 -18.051 1.00 88.44 188 GLN A CA 1
ATOM 1464 C C . GLN A 1 188 ? 16.359 7.998 -16.995 1.00 88.44 188 GLN A C 1
ATOM 1466 O O . GLN A 1 188 ? 15.889 7.535 -15.959 1.00 88.44 188 GLN A O 1
ATOM 1471 N N . LEU A 1 189 ? 16.298 9.298 -17.294 1.00 90.44 189 LEU A N 1
ATOM 1472 C CA . LEU A 1 189 ? 15.733 10.293 -16.384 1.00 90.44 189 LEU A CA 1
ATOM 1473 C C . LEU A 1 189 ? 14.278 9.967 -16.008 1.00 90.44 189 LEU A C 1
ATOM 1475 O O . LEU A 1 189 ? 13.912 10.034 -14.839 1.00 90.44 189 LEU A O 1
ATOM 1479 N N . ALA A 1 190 ? 13.443 9.565 -16.972 1.00 90.81 190 ALA A N 1
ATOM 1480 C CA . ALA A 1 190 ? 12.056 9.179 -16.704 1.00 90.81 190 ALA A CA 1
ATOM 1481 C C . ALA A 1 190 ? 11.954 7.965 -15.761 1.00 90.81 190 ALA A C 1
ATOM 1483 O O . ALA A 1 190 ? 11.100 7.946 -14.871 1.00 90.81 190 ALA A O 1
ATOM 1484 N N . ARG A 1 191 ? 12.844 6.972 -15.915 1.00 88.31 191 ARG A N 1
ATOM 1485 C CA . ARG A 1 191 ? 12.934 5.818 -15.004 1.00 88.31 191 ARG A CA 1
ATOM 1486 C C . ARG A 1 191 ? 13.384 6.233 -13.609 1.00 88.31 191 ARG A C 1
ATOM 1488 O O . ARG A 1 191 ? 12.780 5.798 -12.633 1.00 88.31 191 ARG A O 1
ATOM 1495 N N . GLU A 1 192 ? 14.382 7.106 -13.516 1.00 91.12 192 GLU A N 1
ATOM 1496 C CA . GLU A 1 192 ? 14.883 7.612 -12.239 1.00 91.12 192 GLU A CA 1
ATOM 1497 C C . GLU A 1 192 ? 13.810 8.396 -11.474 1.00 91.12 192 GLU A C 1
ATOM 1499 O O . GLU A 1 192 ? 13.573 8.157 -10.288 1.00 91.12 192 GLU A O 1
ATOM 1504 N N . VAL A 1 193 ? 13.087 9.277 -12.171 1.00 94.38 193 VAL A N 1
ATOM 1505 C CA . VAL A 1 193 ? 11.964 10.032 -11.601 1.00 94.38 193 VAL A CA 1
ATOM 1506 C C . VAL A 1 193 ? 10.844 9.093 -11.142 1.00 94.38 193 VAL A C 1
ATOM 1508 O O . VAL A 1 193 ? 10.314 9.279 -10.047 1.00 94.38 193 VAL A O 1
ATOM 1511 N N . SER A 1 194 ? 10.510 8.062 -11.927 1.00 93.56 194 SER A N 1
ATOM 1512 C CA . SER A 1 194 ? 9.533 7.031 -11.543 1.00 93.56 194 SER A CA 1
ATOM 1513 C C . SER A 1 194 ? 9.949 6.278 -10.276 1.00 93.56 194 SER A C 1
ATOM 1515 O O . SER A 1 194 ? 9.168 6.178 -9.327 1.00 93.56 194 SER A O 1
ATOM 1517 N N . GLY A 1 195 ? 11.200 5.816 -10.211 1.00 92.81 195 GLY A N 1
ATOM 1518 C CA . GLY A 1 195 ? 11.742 5.126 -9.040 1.00 92.81 195 GLY A CA 1
ATOM 1519 C C . GLY A 1 195 ? 11.752 6.003 -7.784 1.00 92.81 195 GLY A C 1
ATOM 1520 O O . GLY A 1 195 ? 11.271 5.586 -6.725 1.00 92.81 195 GLY A O 1
ATOM 1521 N N . CYS A 1 196 ? 12.190 7.260 -7.913 1.00 94.94 196 CYS A N 1
ATOM 1522 C CA . CYS A 1 196 ? 12.171 8.244 -6.827 1.00 94.94 196 CYS A CA 1
ATOM 1523 C C . CYS A 1 196 ? 10.749 8.537 -6.336 1.00 94.94 196 CYS A C 1
ATOM 1525 O O . CYS A 1 196 ? 10.512 8.632 -5.130 1.00 94.94 196 CYS A O 1
ATOM 1527 N N . PHE A 1 197 ? 9.792 8.660 -7.258 1.00 97.06 197 PHE A N 1
ATOM 1528 C CA . PHE A 1 197 ? 8.393 8.883 -6.919 1.00 97.06 197 PHE A CA 1
ATOM 1529 C C . PHE A 1 197 ? 7.814 7.711 -6.116 1.00 97.06 197 PHE A C 1
ATOM 1531 O O . PHE A 1 197 ? 7.233 7.921 -5.050 1.00 97.06 197 PHE A O 1
ATOM 1538 N N . LEU A 1 198 ? 8.029 6.470 -6.557 1.00 95.50 198 LEU A N 1
ATOM 1539 C CA . LEU A 1 198 ? 7.555 5.285 -5.838 1.00 95.50 198 LEU A CA 1
ATOM 1540 C C . LEU A 1 198 ? 8.243 5.097 -4.473 1.00 95.50 198 LEU A C 1
ATOM 1542 O O . LEU A 1 198 ? 7.599 4.659 -3.508 1.00 95.50 198 LEU A O 1
ATOM 1546 N N . ALA A 1 199 ? 9.524 5.461 -4.359 1.00 96.25 199 ALA A N 1
ATOM 1547 C CA . ALA A 1 199 ? 10.229 5.504 -3.082 1.00 96.25 199 ALA A CA 1
ATOM 1548 C C . ALA A 1 199 ? 9.583 6.530 -2.133 1.00 96.25 199 ALA A C 1
ATOM 1550 O O . ALA A 1 199 ? 9.243 6.189 -0.999 1.00 96.25 199 ALA A O 1
ATOM 1551 N N . LEU A 1 200 ? 9.306 7.748 -2.614 1.00 97.75 200 LEU A N 1
ATOM 1552 C CA . LEU A 1 200 ? 8.631 8.792 -1.838 1.00 97.75 200 LEU A CA 1
ATOM 1553 C C . LEU A 1 200 ? 7.227 8.366 -1.387 1.00 97.75 200 LEU A C 1
ATOM 1555 O O . LEU A 1 200 ? 6.871 8.555 -0.225 1.00 97.75 200 LEU A O 1
ATOM 1559 N N . VAL A 1 201 ? 6.438 7.757 -2.276 1.00 98.12 201 VAL A N 1
ATOM 1560 C CA . VAL A 1 201 ? 5.106 7.219 -1.954 1.00 98.12 201 VAL A CA 1
ATOM 1561 C C . VAL A 1 201 ? 5.199 6.148 -0.860 1.00 98.12 201 VAL A C 1
ATOM 1563 O O . VAL A 1 201 ? 4.398 6.143 0.080 1.00 98.12 201 VAL A O 1
ATOM 1566 N N . SER A 1 202 ? 6.216 5.285 -0.923 1.00 97.75 202 SER A N 1
ATOM 1567 C CA . SER A 1 202 ? 6.477 4.274 0.109 1.00 97.75 202 SER A CA 1
ATOM 1568 C C . SER A 1 202 ? 6.863 4.916 1.449 1.00 97.75 202 SER A C 1
ATOM 1570 O O . SER A 1 202 ? 6.291 4.570 2.484 1.00 97.75 202 SER A O 1
ATOM 1572 N N . ALA A 1 203 ? 7.755 5.910 1.450 1.00 98.25 203 ALA A N 1
ATOM 1573 C CA . ALA A 1 203 ? 8.112 6.664 2.653 1.00 98.25 203 ALA A CA 1
ATOM 1574 C C . ALA A 1 203 ? 6.900 7.394 3.264 1.00 98.25 203 ALA A C 1
ATOM 1576 O O . ALA A 1 203 ? 6.707 7.379 4.483 1.00 98.25 203 ALA A O 1
ATOM 1577 N N . ALA A 1 204 ? 6.036 7.977 2.430 1.00 98.25 204 ALA A N 1
ATOM 1578 C CA . ALA A 1 204 ? 4.809 8.633 2.870 1.00 98.25 204 ALA A CA 1
ATOM 1579 C C . ALA A 1 204 ? 3.836 7.643 3.534 1.00 98.25 204 ALA A C 1
ATOM 1581 O O . ALA A 1 204 ? 3.250 7.965 4.572 1.00 98.25 204 ALA A O 1
ATOM 1582 N N . ALA A 1 205 ? 3.702 6.421 3.004 1.00 98.06 205 ALA A N 1
ATOM 1583 C CA . ALA A 1 205 ? 2.912 5.366 3.640 1.00 98.06 205 ALA A CA 1
ATOM 1584 C C . ALA A 1 205 ? 3.466 4.986 5.022 1.00 98.06 205 ALA A C 1
ATOM 1586 O O . ALA A 1 205 ? 2.695 4.897 5.982 1.00 98.06 205 ALA A O 1
ATOM 1587 N N . ALA A 1 206 ? 4.791 4.837 5.158 1.00 98.31 206 ALA A N 1
ATOM 1588 C CA . ALA A 1 206 ? 5.425 4.618 6.460 1.00 98.31 206 ALA A CA 1
ATOM 1589 C C . ALA A 1 206 ? 5.115 5.760 7.442 1.00 98.31 206 ALA A C 1
ATOM 1591 O O . ALA A 1 206 ? 4.731 5.505 8.586 1.00 98.31 206 ALA A O 1
ATOM 1592 N N . GLY A 1 207 ? 5.195 7.012 6.980 1.00 98.31 207 GLY A N 1
ATOM 1593 C CA . GLY A 1 207 ? 4.776 8.186 7.745 1.00 98.31 207 GLY A CA 1
ATOM 1594 C C . GLY A 1 207 ? 3.314 8.102 8.192 1.00 98.31 207 GLY A C 1
ATOM 1595 O O . GLY A 1 207 ? 3.014 8.312 9.366 1.00 98.31 207 GLY A O 1
ATOM 1596 N N . GLY A 1 208 ? 2.403 7.704 7.301 1.00 97.75 208 GLY A N 1
ATOM 1597 C CA . GLY A 1 208 ? 0.991 7.478 7.619 1.00 97.75 208 GLY A CA 1
ATOM 1598 C C . GLY A 1 208 ? 0.783 6.449 8.738 1.00 97.75 208 GLY A C 1
ATOM 1599 O O . GLY A 1 208 ? 0.028 6.712 9.680 1.00 97.75 208 GLY A O 1
ATOM 1600 N N . PHE A 1 209 ? 1.496 5.318 8.685 1.00 97.44 209 PHE A N 1
ATOM 1601 C CA . PHE A 1 209 ? 1.478 4.305 9.745 1.00 97.44 209 PHE A CA 1
ATOM 1602 C C . PHE A 1 209 ? 1.992 4.851 11.076 1.00 97.44 209 PHE A C 1
ATOM 1604 O O . PHE A 1 209 ? 1.322 4.690 12.096 1.00 97.44 209 PHE A O 1
ATOM 1611 N N . LEU A 1 210 ? 3.141 5.529 11.084 1.00 97.38 210 LEU A N 1
ATOM 1612 C CA . LEU A 1 210 ? 3.710 6.101 12.307 1.00 97.38 210 LEU A CA 1
ATOM 1613 C C . LEU A 1 210 ? 2.791 7.164 12.921 1.00 97.38 210 LEU A C 1
ATOM 1615 O O . LEU A 1 210 ? 2.585 7.175 14.135 1.00 97.38 210 LEU A O 1
ATOM 1619 N N . LEU A 1 211 ? 2.182 8.016 12.093 1.00 96.12 211 LEU A N 1
ATOM 1620 C CA . LEU A 1 211 ? 1.283 9.073 12.546 1.00 96.12 211 LEU A CA 1
ATOM 1621 C C . LEU A 1 211 ? -0.020 8.510 13.117 1.00 96.12 211 LEU A C 1
ATOM 1623 O O . LEU A 1 211 ? -0.341 8.764 14.279 1.00 96.12 211 LEU A O 1
ATOM 1627 N N . TYR A 1 212 ? -0.788 7.752 12.333 1.00 93.12 212 TYR A N 1
ATOM 1628 C CA . TYR A 1 212 ? -2.115 7.295 12.758 1.00 93.12 212 TYR A CA 1
ATOM 1629 C C . TYR A 1 212 ? -2.062 6.050 13.643 1.00 93.12 212 TYR A C 1
ATOM 1631 O O . TYR A 1 212 ? -2.794 5.980 14.632 1.00 93.12 212 TYR A O 1
ATOM 1639 N N . GLY A 1 213 ? -1.150 5.117 13.368 1.00 90.19 213 GLY A N 1
ATOM 1640 C CA . GLY A 1 213 ? -0.889 3.971 14.240 1.00 90.19 213 GLY A CA 1
ATOM 1641 C C . GLY A 1 213 ? -0.317 4.403 15.587 1.00 90.19 213 GLY A C 1
ATOM 1642 O O . GLY A 1 213 ? -0.804 3.970 16.631 1.00 90.19 213 GLY A O 1
ATOM 1643 N N . GLY A 1 214 ? 0.634 5.344 15.587 1.00 90.94 214 GLY A N 1
ATOM 1644 C CA . GLY A 1 214 ? 1.190 5.931 16.809 1.00 90.94 214 GLY A CA 1
ATOM 1645 C C . GLY A 1 214 ? 0.151 6.707 17.621 1.00 90.94 214 GLY A C 1
ATOM 1646 O O . GLY A 1 214 ? 0.022 6.486 18.828 1.00 90.94 214 GLY A O 1
ATOM 1647 N N . ARG A 1 215 ? -0.656 7.563 16.975 1.00 90.25 215 ARG A N 1
ATOM 1648 C CA . ARG A 1 215 ? -1.769 8.272 17.636 1.00 90.25 215 ARG A CA 1
ATOM 1649 C C . ARG A 1 215 ? -2.761 7.304 18.274 1.00 90.25 215 ARG A C 1
ATOM 1651 O O . ARG A 1 215 ? -3.117 7.490 19.439 1.00 90.25 215 ARG A O 1
ATOM 1658 N N . LEU A 1 216 ? -3.166 6.258 17.553 1.00 82.94 216 LEU A N 1
ATOM 1659 C CA . LEU A 1 216 ? -4.087 5.246 18.066 1.00 82.94 216 LEU A CA 1
ATOM 1660 C C . LEU A 1 216 ? -3.469 4.454 19.228 1.00 82.94 216 LEU A C 1
ATOM 1662 O O . LEU A 1 216 ? -4.119 4.262 20.256 1.00 82.94 216 LEU A O 1
ATOM 1666 N N . PHE A 1 217 ? -2.200 4.057 19.116 1.00 86.25 217 PHE A N 1
ATOM 1667 C CA . PHE A 1 217 ? -1.463 3.372 20.177 1.00 86.25 217 PHE A CA 1
ATOM 1668 C C . PHE A 1 217 ? -1.394 4.212 21.461 1.00 86.25 217 PHE A C 1
ATOM 1670 O O . PHE A 1 217 ? -1.728 3.731 22.547 1.00 86.25 217 PHE A O 1
ATOM 1677 N N . LEU A 1 218 ? -1.018 5.490 21.351 1.00 86.12 218 LEU A N 1
ATOM 1678 C CA . LEU A 1 218 ? -0.958 6.406 22.493 1.00 86.12 218 LEU A CA 1
ATOM 1679 C C . LEU A 1 218 ? -2.341 6.645 23.107 1.00 86.12 218 LEU A C 1
ATOM 1681 O O . LEU A 1 218 ? -2.465 6.681 24.332 1.00 86.12 218 LEU A O 1
ATOM 1685 N N . MET A 1 219 ? -3.383 6.758 22.281 1.00 80.81 219 MET A N 1
ATOM 1686 C CA . MET A 1 219 ? -4.761 6.903 22.749 1.00 80.81 219 MET A CA 1
ATOM 1687 C C . MET A 1 219 ? -5.199 5.679 23.563 1.00 80.81 219 MET A C 1
ATOM 1689 O O . MET A 1 219 ? -5.639 5.814 24.705 1.00 80.81 219 MET A O 1
ATOM 1693 N N . LEU A 1 220 ? -4.974 4.471 23.035 1.00 74.50 220 LEU A N 1
ATOM 1694 C CA . LEU A 1 220 ? -5.245 3.212 23.734 1.00 74.50 220 LEU A CA 1
ATOM 1695 C C . LEU A 1 220 ? -4.421 3.069 25.024 1.00 74.50 220 LEU A C 1
ATOM 1697 O O . LEU A 1 220 ? -4.890 2.472 25.996 1.00 74.50 220 LEU A O 1
ATOM 1701 N N . ARG A 1 221 ? -3.211 3.637 25.090 1.00 79.31 221 ARG A N 1
ATOM 1702 C CA . ARG A 1 221 ? -2.385 3.651 26.308 1.00 79.31 221 ARG A CA 1
ATOM 1703 C C . ARG A 1 221 ? -2.918 4.602 27.392 1.00 79.31 221 ARG A C 1
ATOM 1705 O O . ARG A 1 221 ? -2.694 4.325 28.566 1.00 79.31 221 ARG A O 1
ATOM 1712 N N . ARG A 1 222 ? -3.642 5.665 27.036 1.00 75.44 222 ARG A N 1
ATOM 1713 C CA . ARG A 1 222 ? -4.160 6.661 27.994 1.00 75.44 222 ARG A CA 1
ATOM 1714 C C . ARG A 1 222 ? -5.540 6.334 28.574 1.00 75.44 222 ARG A C 1
ATOM 1716 O O . ARG A 1 222 ? -5.884 6.894 29.606 1.00 75.44 222 ARG A O 1
ATOM 1723 N N . PHE A 1 223 ? -6.322 5.440 27.962 1.00 62.59 223 PHE A N 1
ATOM 1724 C CA . PHE A 1 223 ? -7.643 5.092 28.501 1.00 62.59 223 PHE A CA 1
ATOM 1725 C C . PHE A 1 223 ? -7.555 4.337 29.846 1.00 62.59 223 PHE A C 1
ATOM 1727 O O . PHE A 1 223 ? -6.893 3.296 29.902 1.00 62.59 223 PHE A O 1
ATOM 1734 N N . PRO A 1 224 ? -8.253 4.807 30.901 1.00 48.59 224 PRO A N 1
ATOM 1735 C CA . PRO A 1 224 ? -8.116 4.309 32.276 1.00 48.59 224 PRO A CA 1
ATOM 1736 C C . PRO A 1 224 ? -8.850 2.988 32.578 1.00 48.59 224 PRO A C 1
ATOM 1738 O O . PRO A 1 224 ? -8.874 2.554 33.720 1.00 48.59 224 PRO A O 1
ATOM 1741 N N . ILE A 1 225 ? -9.434 2.310 31.586 1.00 50.78 225 ILE A N 1
ATOM 1742 C CA . ILE A 1 225 ? -10.253 1.112 31.829 1.00 50.78 225 ILE A CA 1
ATOM 1743 C C . ILE A 1 225 ? -9.382 -0.155 31.719 1.00 50.78 225 ILE A C 1
ATOM 1745 O O . ILE A 1 225 ? -8.887 -0.499 30.638 1.00 50.78 225 ILE A O 1
ATOM 1749 N N . GLU A 1 226 ? -9.197 -0.863 32.836 1.00 48.88 226 GLU A N 1
ATOM 1750 C CA . GLU A 1 226 ? -8.475 -2.142 32.981 1.00 48.88 226 GLU A CA 1
ATOM 1751 C C . GLU A 1 226 ? -9.230 -3.342 32.372 1.00 48.88 226 GLU A C 1
ATOM 1753 O O . GLU A 1 226 ? -9.451 -4.374 32.999 1.00 48.88 226 GLU A O 1
ATOM 1758 N N . SER A 1 227 ? -9.622 -3.260 31.098 1.00 55.19 227 SER A N 1
ATOM 1759 C CA . SER A 1 227 ? -10.182 -4.432 30.418 1.00 55.19 227 SER A CA 1
ATOM 1760 C C . SER A 1 227 ? -9.067 -5.387 29.962 1.00 55.19 227 SER A C 1
ATOM 1762 O O . SER A 1 227 ? -8.099 -4.987 29.305 1.00 55.19 227 SER A O 1
ATOM 1764 N N . ARG A 1 228 ? -9.221 -6.694 30.239 1.00 55.97 228 ARG A N 1
ATOM 1765 C CA . ARG A 1 228 ? -8.307 -7.767 29.772 1.00 55.97 228 ARG A CA 1
ATOM 1766 C C . ARG A 1 228 ? -8.086 -7.752 28.242 1.00 55.97 228 ARG A C 1
ATOM 1768 O O . ARG A 1 228 ? -7.072 -8.254 27.762 1.00 55.97 228 ARG A O 1
ATOM 1775 N N . GLY A 1 229 ? -8.992 -7.145 27.465 1.00 64.62 229 GLY A N 1
ATOM 1776 C CA . GLY A 1 229 ? -8.884 -6.993 26.007 1.00 64.62 229 GLY A CA 1
ATOM 1777 C C . GLY A 1 229 ? -7.973 -5.852 25.530 1.00 64.62 229 GLY A C 1
ATOM 1778 O O . GLY A 1 229 ? -7.392 -5.946 24.446 1.00 64.62 229 GLY A O 1
ATOM 1779 N N . ARG A 1 230 ? -7.780 -4.802 26.340 1.00 67.50 230 ARG A N 1
ATOM 1780 C CA . ARG A 1 230 ? -7.038 -3.590 25.956 1.00 67.50 230 ARG A CA 1
ATOM 1781 C C . ARG A 1 230 ? -5.560 -3.854 25.677 1.00 67.50 230 ARG A C 1
ATOM 1783 O O . ARG A 1 230 ? -5.060 -3.440 24.636 1.00 67.50 230 ARG A O 1
ATOM 1790 N N . ARG A 1 231 ? -4.858 -4.572 26.565 1.00 69.12 231 ARG A N 1
ATOM 1791 C CA . ARG A 1 231 ? -3.420 -4.890 26.395 1.00 69.12 231 ARG A CA 1
ATOM 1792 C C . ARG A 1 231 ? -3.154 -5.663 25.105 1.00 69.12 231 ARG A C 1
ATOM 1794 O O . ARG A 1 231 ? -2.155 -5.424 24.432 1.00 69.12 231 ARG A O 1
ATOM 1801 N N . LYS A 1 232 ? -4.068 -6.565 24.747 1.00 75.50 232 LYS A N 1
ATOM 1802 C CA . LYS A 1 232 ? -3.990 -7.340 23.511 1.00 75.50 232 LYS A CA 1
ATOM 1803 C C . LYS A 1 232 ? -4.204 -6.455 22.283 1.00 75.50 232 LYS A C 1
ATOM 1805 O O . LYS A 1 232 ? -3.374 -6.490 21.386 1.00 75.50 232 LYS A O 1
ATOM 1810 N N . LYS A 1 233 ? -5.244 -5.614 22.269 1.00 73.12 233 LYS A N 1
ATOM 1811 C CA . LYS A 1 233 ? -5.499 -4.680 21.158 1.00 73.12 233 LYS A CA 1
ATOM 1812 C C . LYS A 1 233 ? -4.384 -3.650 20.979 1.00 73.12 233 LYS A C 1
ATOM 1814 O O . LYS A 1 233 ? -3.981 -3.385 19.855 1.00 73.12 233 LYS A O 1
ATOM 1819 N N . LEU A 1 234 ? -3.830 -3.140 22.078 1.00 77.00 234 LEU A N 1
ATOM 1820 C CA . LEU A 1 234 ? -2.665 -2.255 22.056 1.00 77.00 234 LEU A CA 1
ATOM 1821 C C . LEU A 1 234 ? -1.450 -2.940 21.409 1.00 77.00 234 LEU A C 1
ATOM 1823 O O . LEU A 1 234 ? -0.772 -2.333 20.585 1.00 77.00 234 LEU A O 1
ATOM 1827 N N . ARG A 1 235 ? -1.200 -4.214 21.748 1.00 82.00 235 ARG A N 1
ATOM 1828 C CA . ARG A 1 235 ? -0.129 -5.010 21.135 1.00 82.00 235 ARG A CA 1
ATOM 1829 C C . ARG A 1 235 ? -0.387 -5.257 19.650 1.00 82.00 235 ARG A C 1
ATOM 1831 O O . ARG A 1 235 ? 0.534 -5.101 18.865 1.00 82.00 235 ARG A O 1
ATOM 1838 N N . GLU A 1 236 ? -1.615 -5.606 19.267 1.00 85.19 236 GLU A N 1
ATOM 1839 C CA . GLU A 1 236 ? -2.000 -5.796 17.860 1.00 85.19 236 GLU A CA 1
ATOM 1840 C C . GLU A 1 236 ? -1.730 -4.522 17.040 1.00 85.19 236 GLU A C 1
ATOM 1842 O O . GLU A 1 236 ? -1.006 -4.586 16.051 1.00 85.19 236 GLU A O 1
ATOM 1847 N N . VAL A 1 237 ? -2.215 -3.358 17.491 1.00 84.25 237 VAL A N 1
ATOM 1848 C CA . VAL A 1 237 ? -1.990 -2.070 16.804 1.00 84.25 237 VAL A CA 1
ATOM 1849 C C . VAL A 1 237 ? -0.502 -1.724 16.739 1.00 84.25 237 VAL A C 1
ATOM 1851 O O . VAL A 1 237 ? -0.008 -1.360 15.673 1.00 84.25 237 VAL A O 1
ATOM 1854 N N . GLY A 1 238 ? 0.231 -1.868 17.848 1.00 88.31 238 GLY A N 1
ATOM 1855 C CA . GLY A 1 238 ? 1.666 -1.580 17.895 1.00 88.31 238 GLY A CA 1
ATOM 1856 C C . GLY A 1 238 ? 2.494 -2.479 16.971 1.00 88.31 238 GLY A C 1
ATOM 1857 O O . GLY A 1 238 ? 3.345 -1.979 16.239 1.00 88.31 238 GLY A O 1
ATOM 1858 N N . MET A 1 239 ? 2.211 -3.787 16.947 1.00 90.06 239 MET A N 1
ATOM 1859 C CA . MET A 1 239 ? 2.888 -4.737 16.056 1.00 90.06 239 MET A CA 1
ATOM 1860 C C . MET A 1 239 ? 2.606 -4.420 14.589 1.00 90.06 239 MET A C 1
ATOM 1862 O O . MET A 1 239 ? 3.548 -4.305 13.814 1.00 90.06 239 MET A O 1
ATOM 1866 N N . VAL A 1 240 ? 1.338 -4.224 14.212 1.00 91.44 240 VAL A N 1
ATOM 1867 C CA . VAL A 1 240 ? 0.983 -3.913 12.819 1.00 91.44 240 VAL A CA 1
ATOM 1868 C C . VAL A 1 240 ? 1.598 -2.583 12.388 1.00 91.44 240 VAL A C 1
ATOM 1870 O O . VAL A 1 240 ? 2.145 -2.498 11.297 1.00 91.44 240 VAL A O 1
ATOM 1873 N N . THR A 1 241 ? 1.597 -1.569 13.259 1.00 94.25 241 THR A N 1
ATOM 1874 C CA . THR A 1 241 ? 2.226 -0.271 12.961 1.00 94.25 241 THR A CA 1
ATOM 1875 C C . THR A 1 241 ? 3.719 -0.437 12.698 1.00 94.25 241 THR A C 1
ATOM 1877 O O . THR A 1 241 ? 4.217 0.062 11.695 1.00 94.25 241 THR A O 1
ATOM 1880 N N . SER A 1 242 ? 4.421 -1.162 13.574 1.00 95.38 242 SER A N 1
ATOM 1881 C CA . SER A 1 242 ? 5.864 -1.384 13.457 1.00 95.38 242 SER A CA 1
ATOM 1882 C C . SER A 1 242 ? 6.225 -2.195 12.209 1.00 95.38 242 SER A C 1
ATOM 1884 O O . SER A 1 242 ? 7.114 -1.794 11.458 1.00 95.38 242 SER A O 1
ATOM 1886 N N . ILE A 1 243 ? 5.492 -3.284 11.940 1.00 95.38 243 ILE A N 1
ATOM 1887 C CA . ILE A 1 243 ? 5.697 -4.139 10.762 1.00 95.38 243 ILE A CA 1
ATOM 1888 C C . ILE A 1 243 ? 5.492 -3.326 9.484 1.00 95.38 243 ILE A C 1
ATOM 1890 O O . ILE A 1 243 ? 6.378 -3.301 8.636 1.00 95.38 243 ILE A O 1
ATOM 1894 N N . CYS A 1 244 ? 4.366 -2.617 9.359 1.00 96.62 244 CYS A N 1
ATOM 1895 C CA . CYS A 1 244 ? 4.067 -1.832 8.165 1.00 96.62 244 CYS A CA 1
ATOM 1896 C C . CYS A 1 244 ? 5.045 -0.665 7.979 1.00 96.62 244 CYS A C 1
ATOM 1898 O O . CYS A 1 244 ? 5.546 -0.471 6.877 1.00 96.62 244 CYS A O 1
ATOM 1900 N N . ALA A 1 245 ? 5.353 0.097 9.033 1.00 97.62 245 ALA A N 1
ATOM 1901 C CA . ALA A 1 245 ? 6.289 1.217 8.934 1.00 97.62 245 ALA A CA 1
ATOM 1902 C C . ALA A 1 245 ? 7.690 0.744 8.521 1.00 97.62 245 ALA A C 1
ATOM 1904 O O . ALA A 1 245 ? 8.274 1.302 7.597 1.00 97.62 245 ALA A O 1
ATOM 1905 N N . THR A 1 246 ? 8.197 -0.322 9.147 1.00 97.00 246 THR A N 1
ATOM 1906 C CA . THR A 1 246 ? 9.501 -0.911 8.800 1.00 97.00 246 THR A CA 1
ATOM 1907 C C . THR A 1 246 ? 9.506 -1.433 7.367 1.00 97.00 246 THR A C 1
ATOM 1909 O O . THR A 1 246 ? 10.426 -1.141 6.613 1.00 97.00 246 THR A O 1
ATOM 1912 N N . CYS A 1 247 ? 8.452 -2.146 6.969 1.00 96.38 247 CYS A N 1
ATOM 1913 C CA . CYS A 1 247 ? 8.262 -2.659 5.617 1.00 96.38 247 CYS A CA 1
ATOM 1914 C C . CYS A 1 247 ? 8.307 -1.546 4.560 1.00 96.38 247 CYS A C 1
ATOM 1916 O O . CYS A 1 247 ? 9.056 -1.641 3.592 1.00 96.38 247 CYS A O 1
ATOM 1918 N N . PHE A 1 248 ? 7.531 -0.474 4.741 1.00 97.88 248 PHE A N 1
ATOM 1919 C CA . PHE A 1 248 ? 7.476 0.632 3.784 1.00 97.88 248 PHE A CA 1
ATOM 1920 C C . PHE A 1 248 ? 8.755 1.482 3.768 1.00 97.88 248 PHE A C 1
ATOM 1922 O O . PHE A 1 248 ? 9.136 1.970 2.705 1.00 97.88 248 PHE A O 1
ATOM 1929 N N . LEU A 1 249 ? 9.455 1.618 4.901 1.00 97.38 249 LEU A N 1
ATOM 1930 C CA . LEU A 1 249 ? 10.780 2.251 4.945 1.00 97.38 249 LEU A CA 1
ATOM 1931 C C . LEU A 1 249 ? 11.827 1.410 4.217 1.00 97.38 249 LEU A C 1
ATOM 1933 O O . LEU A 1 249 ? 12.547 1.935 3.374 1.00 97.38 249 LEU A O 1
ATOM 1937 N N . PHE A 1 250 ? 11.874 0.105 4.492 1.00 95.31 250 PHE A N 1
ATOM 1938 C CA . PHE A 1 250 ? 12.738 -0.829 3.774 1.00 95.31 250 PHE A CA 1
ATOM 1939 C C . PHE A 1 250 ? 12.467 -0.768 2.268 1.00 95.31 250 PHE A C 1
ATOM 1941 O O . PHE A 1 250 ? 13.394 -0.587 1.482 1.00 95.31 250 PHE A O 1
ATOM 1948 N N . ARG A 1 251 ? 11.188 -0.805 1.871 1.00 94.56 251 ARG A N 1
ATOM 1949 C CA . ARG A 1 251 ? 10.765 -0.636 0.479 1.00 94.56 251 ARG A CA 1
ATOM 1950 C C . ARG A 1 251 ? 11.295 0.668 -0.115 1.00 94.56 251 ARG A C 1
ATOM 1952 O O . ARG A 1 251 ? 11.920 0.633 -1.166 1.00 94.56 251 ARG A O 1
ATOM 1959 N N . SER A 1 252 ? 11.083 1.799 0.559 1.00 96.00 252 SER A N 1
ATOM 1960 C CA . SER A 1 252 ? 11.554 3.109 0.097 1.00 96.00 252 SER A CA 1
ATOM 1961 C C . SER A 1 252 ? 13.068 3.146 -0.108 1.00 96.00 252 SER A C 1
ATOM 1963 O O . SER A 1 252 ? 13.520 3.695 -1.107 1.00 96.00 252 SER A O 1
ATOM 1965 N N . ILE A 1 253 ? 13.843 2.582 0.822 1.00 94.25 253 ILE A N 1
ATOM 1966 C CA . ILE A 1 253 ? 15.310 2.587 0.764 1.00 94.25 253 ILE A CA 1
ATOM 1967 C C . ILE A 1 253 ? 15.803 1.728 -0.399 1.00 94.25 253 ILE A C 1
ATOM 1969 O O . ILE A 1 253 ? 16.615 2.193 -1.192 1.00 94.25 253 ILE A O 1
ATOM 1973 N N . ILE A 1 254 ? 15.292 0.499 -0.531 1.00 91.88 254 ILE A N 1
ATOM 1974 C CA . ILE A 1 254 ? 15.708 -0.406 -1.609 1.00 91.88 254 ILE A CA 1
ATOM 1975 C C . ILE A 1 254 ? 15.298 0.143 -2.978 1.00 91.88 254 ILE A C 1
ATOM 1977 O O . ILE A 1 254 ? 16.088 0.069 -3.910 1.00 91.88 254 ILE A O 1
ATOM 1981 N N . MET A 1 255 ? 14.113 0.752 -3.103 1.00 90.50 255 MET A N 1
ATOM 1982 C CA . MET A 1 255 ? 13.693 1.389 -4.357 1.00 90.50 255 MET A CA 1
ATOM 1983 C C . MET A 1 255 ? 14.576 2.585 -4.713 1.00 90.50 255 MET A C 1
ATOM 1985 O O . MET A 1 255 ? 15.006 2.695 -5.857 1.00 90.50 255 MET A O 1
ATOM 1989 N N . ALA A 1 256 ? 14.895 3.451 -3.747 1.00 91.81 256 ALA A N 1
ATOM 1990 C CA . ALA A 1 256 ? 15.805 4.570 -3.977 1.00 91.81 256 ALA A CA 1
ATOM 1991 C C . ALA A 1 256 ? 17.200 4.080 -4.391 1.00 91.81 256 ALA A C 1
ATOM 1993 O O . ALA A 1 256 ? 17.763 4.588 -5.354 1.00 91.81 256 ALA A O 1
ATOM 1994 N N . TRP A 1 257 ? 17.733 3.053 -3.723 1.00 90.88 257 TRP A N 1
ATOM 1995 C CA . TRP A 1 257 ? 19.020 2.468 -4.096 1.00 90.88 257 TRP A CA 1
ATOM 1996 C C . TRP A 1 257 ? 18.983 1.850 -5.501 1.00 90.88 257 TRP A C 1
ATOM 1998 O O . TRP A 1 257 ? 19.821 2.188 -6.330 1.00 90.88 257 TRP A O 1
ATOM 2008 N N . SER A 1 258 ? 17.965 1.039 -5.804 1.00 87.94 258 SER A N 1
ATOM 2009 C CA . SER A 1 258 ? 17.754 0.430 -7.126 1.00 87.94 258 SER A CA 1
ATOM 2010 C C . SER A 1 258 ? 17.662 1.469 -8.249 1.00 87.94 258 SER A C 1
ATOM 2012 O O . SER A 1 258 ? 18.172 1.257 -9.345 1.00 87.94 258 SER A O 1
ATOM 2014 N N . THR A 1 259 ? 17.074 2.632 -7.952 1.00 87.00 259 THR A N 1
ATOM 2015 C CA . THR A 1 259 ? 16.928 3.737 -8.907 1.00 87.00 259 THR A CA 1
ATOM 2016 C C . THR A 1 259 ? 18.282 4.283 -9.371 1.00 87.00 259 THR A C 1
ATOM 2018 O O . THR A 1 259 ? 18.442 4.561 -10.558 1.00 87.00 259 THR A O 1
ATOM 2021 N N . PHE A 1 260 ? 19.251 4.413 -8.457 1.00 85.88 260 PHE A N 1
ATOM 2022 C CA . PHE A 1 260 ? 20.566 5.008 -8.732 1.00 85.88 260 PHE A CA 1
ATOM 2023 C C . PHE A 1 260 ? 21.670 3.982 -9.034 1.00 85.88 260 PHE A C 1
ATOM 2025 O O . PHE A 1 260 ? 22.710 4.355 -9.569 1.00 85.88 260 PHE A O 1
ATOM 2032 N N . ASP A 1 261 ? 21.455 2.703 -8.722 1.00 82.88 261 ASP A N 1
ATOM 2033 C CA . ASP A 1 261 ? 22.404 1.613 -8.967 1.00 82.88 261 ASP A CA 1
ATOM 2034 C C . ASP A 1 261 ? 21.752 0.493 -9.794 1.00 82.88 261 ASP A C 1
ATOM 2036 O O . ASP A 1 261 ? 21.575 -0.640 -9.348 1.00 82.88 261 ASP A O 1
ATOM 2040 N N . GLN A 1 262 ? 21.372 0.813 -11.035 1.00 70.69 262 GLN A N 1
ATOM 2041 C CA . GLN A 1 262 ? 20.722 -0.154 -11.934 1.00 70.69 262 GLN A CA 1
ATOM 2042 C C . GLN A 1 262 ? 21.650 -1.300 -12.370 1.00 70.69 262 GLN A C 1
ATOM 2044 O O . GLN A 1 262 ? 21.185 -2.309 -12.884 1.00 70.69 262 GLN A O 1
ATOM 2049 N N . VAL A 1 263 ? 22.966 -1.190 -12.176 1.00 67.75 263 VAL A N 1
ATOM 2050 C CA . VAL A 1 263 ? 23.899 -2.259 -12.564 1.00 67.75 263 VAL A CA 1
ATOM 2051 C C . VAL A 1 263 ? 23.896 -3.381 -11.522 1.00 67.75 263 VAL A C 1
ATOM 2053 O O . VAL A 1 263 ? 23.852 -4.564 -11.873 1.00 67.75 263 VAL A O 1
ATOM 2056 N N . HIS A 1 264 ? 23.900 -3.032 -10.233 1.00 66.06 264 HIS A N 1
ATOM 2057 C CA . HIS A 1 264 ? 24.029 -4.008 -9.147 1.00 66.06 264 HIS A CA 1
ATOM 2058 C C . HIS A 1 264 ? 22.744 -4.226 -8.343 1.00 66.06 264 HIS A C 1
ATOM 206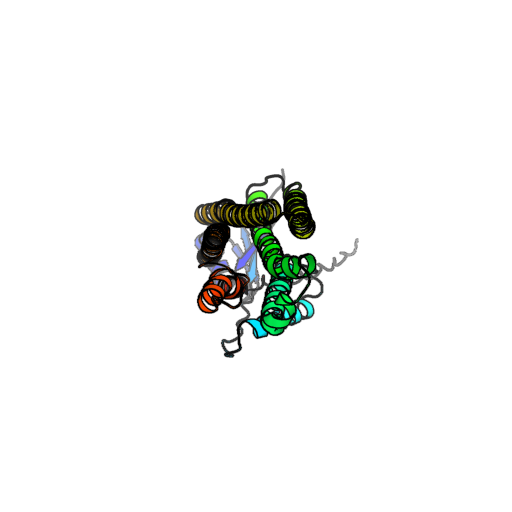0 O O . HIS A 1 264 ? 22.649 -5.223 -7.627 1.00 66.06 264 HIS A O 1
ATOM 2066 N N . ALA A 1 265 ? 21.757 -3.335 -8.471 1.00 68.88 265 ALA A N 1
ATOM 2067 C CA . ALA A 1 265 ? 20.551 -3.341 -7.652 1.00 68.88 265 ALA A CA 1
ATOM 2068 C C . ALA A 1 265 ? 19.237 -3.277 -8.453 1.00 68.88 265 ALA A C 1
ATOM 2070 O O . ALA A 1 265 ? 18.201 -2.914 -7.893 1.00 68.88 265 ALA A O 1
ATOM 2071 N N . ASP A 1 266 ? 19.237 -3.647 -9.738 1.00 73.88 266 ASP A N 1
ATOM 2072 C CA . ASP A 1 266 ? 18.002 -3.724 -10.530 1.00 73.88 266 ASP A CA 1
ATOM 2073 C C . ASP A 1 266 ? 17.047 -4.797 -9.974 1.00 73.88 266 ASP A C 1
ATOM 2075 O O . ASP A 1 266 ? 17.384 -5.985 -9.880 1.00 73.88 266 ASP A O 1
ATOM 2079 N N . LEU A 1 267 ? 15.848 -4.361 -9.584 1.00 69.00 267 LEU A N 1
ATOM 2080 C CA . LEU A 1 267 ? 14.797 -5.217 -9.037 1.00 69.00 267 LEU A CA 1
ATOM 2081 C C . LEU A 1 267 ? 14.005 -5.936 -10.138 1.00 69.00 267 LEU A C 1
ATOM 2083 O O . LEU A 1 267 ? 13.424 -6.988 -9.880 1.00 69.00 267 LEU A O 1
ATOM 2087 N N . ASP A 1 268 ? 14.017 -5.430 -11.369 1.00 65.12 268 ASP A N 1
ATOM 2088 C CA . ASP A 1 268 ? 13.138 -5.898 -12.439 1.00 65.12 268 ASP A CA 1
ATOM 2089 C C . ASP A 1 268 ? 13.789 -6.983 -13.314 1.00 65.12 268 ASP A C 1
ATOM 2091 O O . ASP A 1 268 ? 13.097 -7.808 -13.928 1.00 65.12 268 ASP A O 1
ATOM 2095 N N . VAL A 1 269 ? 15.120 -7.089 -13.299 1.00 61.47 269 VAL A N 1
ATOM 2096 C CA . VAL A 1 269 ? 15.891 -8.019 -14.143 1.00 61.47 269 VAL A CA 1
ATOM 2097 C C . VAL A 1 269 ? 16.145 -9.364 -13.446 1.00 61.47 269 VAL A C 1
ATOM 2099 O O . VAL A 1 269 ? 16.265 -9.462 -12.226 1.00 61.47 269 VAL A O 1
ATOM 2102 N N . LEU A 1 270 ? 16.244 -10.438 -14.240 1.00 61.00 270 LEU A N 1
ATOM 2103 C CA . LEU A 1 270 ? 16.572 -11.800 -13.774 1.00 61.00 270 LEU A CA 1
ATOM 2104 C C . LEU A 1 270 ? 17.974 -11.919 -13.144 1.00 61.00 270 LEU A C 1
ATOM 2106 O O . LEU A 1 270 ? 18.297 -12.944 -12.552 1.00 61.00 270 LEU A O 1
ATOM 2110 N N . GLY A 1 271 ? 18.801 -10.881 -13.269 1.00 61.09 271 GLY A N 1
ATOM 2111 C CA . GLY A 1 271 ? 20.214 -10.886 -12.899 1.00 61.09 271 GLY A CA 1
ATOM 2112 C C . GLY A 1 271 ? 20.474 -11.000 -11.399 1.00 61.09 271 GLY A C 1
ATOM 2113 O O . GLY A 1 271 ? 21.526 -11.499 -11.015 1.00 61.09 271 GLY A O 1
ATOM 2114 N N . HIS A 1 272 ? 19.510 -10.615 -10.551 1.00 71.81 272 HIS A N 1
ATOM 2115 C CA . HIS A 1 272 ? 19.688 -10.574 -9.093 1.00 71.81 272 HIS A CA 1
ATOM 2116 C C . HIS A 1 272 ? 18.573 -11.329 -8.349 1.00 71.81 272 HIS A C 1
ATOM 2118 O O . HIS A 1 272 ? 17.747 -10.713 -7.664 1.00 71.81 272 HIS A O 1
ATOM 2124 N N . PRO A 1 273 ? 18.505 -12.672 -8.449 1.00 75.25 273 PRO A N 1
ATOM 2125 C CA . PRO A 1 273 ? 17.417 -13.462 -7.864 1.00 75.25 273 PRO A CA 1
ATOM 2126 C C . PRO A 1 273 ? 17.358 -13.360 -6.333 1.00 75.25 273 PRO A C 1
ATOM 2128 O O . PRO A 1 273 ? 16.270 -13.338 -5.760 1.00 75.25 273 PRO A O 1
ATOM 2131 N N . LEU A 1 274 ? 18.510 -13.234 -5.663 1.00 73.25 274 LEU A N 1
ATOM 2132 C CA . LEU A 1 274 ? 18.565 -13.050 -4.212 1.00 73.25 274 LEU A CA 1
ATOM 2133 C C . LEU A 1 274 ? 18.022 -11.678 -3.787 1.00 73.25 274 LEU A C 1
ATOM 2135 O O . LEU A 1 274 ? 17.235 -11.608 -2.847 1.00 73.25 274 LEU A O 1
ATOM 2139 N N . LEU A 1 275 ? 18.393 -10.600 -4.488 1.00 73.81 275 LEU A N 1
ATOM 2140 C CA . LEU A 1 275 ? 17.900 -9.250 -4.191 1.00 73.81 275 LEU A CA 1
ATOM 2141 C C . LEU A 1 275 ? 16.385 -9.161 -4.388 1.00 73.81 275 LEU A C 1
ATOM 2143 O O . LEU A 1 275 ? 15.681 -8.634 -3.532 1.00 73.81 275 LEU A O 1
ATOM 2147 N N . ASN A 1 276 ? 15.883 -9.758 -5.471 1.00 78.00 276 ASN A N 1
ATOM 2148 C CA . ASN A 1 276 ? 14.457 -9.927 -5.723 1.00 78.00 276 ASN A CA 1
ATOM 2149 C C . ASN A 1 276 ? 13.759 -10.650 -4.561 1.00 78.00 276 ASN A C 1
ATOM 2151 O O . ASN A 1 276 ? 12.772 -10.155 -4.017 1.00 78.00 276 ASN A O 1
ATOM 2155 N N . LEU A 1 277 ? 14.282 -11.809 -4.149 1.00 78.62 277 LEU A N 1
ATOM 2156 C CA . LEU A 1 277 ? 13.718 -12.588 -3.047 1.00 78.62 277 LEU A CA 1
ATOM 2157 C C . LEU A 1 277 ? 13.687 -11.787 -1.739 1.00 78.62 277 LEU A C 1
ATOM 2159 O O . LEU A 1 277 ? 12.672 -11.784 -1.043 1.00 78.62 277 LEU A O 1
ATOM 2163 N N . VAL A 1 278 ? 14.778 -11.091 -1.417 1.00 79.19 278 VAL A N 1
ATOM 2164 C CA . VAL A 1 278 ? 14.888 -10.262 -0.211 1.00 79.19 278 VAL A CA 1
ATOM 2165 C C . VAL A 1 278 ? 13.916 -9.085 -0.267 1.00 79.19 278 VAL A C 1
ATOM 2167 O O . VAL A 1 278 ? 13.198 -8.846 0.705 1.00 79.19 278 VAL A O 1
ATOM 2170 N N . TYR A 1 279 ? 13.842 -8.381 -1.397 1.00 85.06 279 TYR A N 1
ATOM 2171 C CA . TYR A 1 279 ? 12.949 -7.242 -1.571 1.00 85.06 279 TYR A CA 1
ATOM 2172 C C . TYR A 1 279 ? 11.483 -7.663 -1.487 1.00 85.06 279 TYR A C 1
ATOM 2174 O O . TYR A 1 279 ? 10.772 -7.204 -0.603 1.00 85.06 279 TYR A O 1
ATOM 2182 N N . TYR A 1 280 ? 11.017 -8.576 -2.338 1.00 84.38 280 TYR A N 1
ATOM 2183 C CA . TYR A 1 280 ? 9.599 -8.940 -2.374 1.00 84.38 280 TYR A CA 1
ATOM 2184 C C . TYR A 1 280 ? 9.180 -9.796 -1.175 1.00 84.38 280 TYR A C 1
ATOM 2186 O O . TYR A 1 280 ? 8.073 -9.646 -0.653 1.00 84.38 280 TYR A O 1
ATOM 2194 N N . GLY A 1 281 ? 10.076 -10.645 -0.669 1.00 79.50 281 GLY A N 1
ATOM 2195 C CA . GLY A 1 281 ? 9.862 -11.373 0.576 1.00 79.50 281 GLY A CA 1
ATOM 2196 C C . GLY A 1 281 ? 9.717 -10.426 1.767 1.00 79.50 281 GLY A C 1
ATOM 2197 O O . GLY A 1 281 ? 8.730 -10.503 2.499 1.00 79.50 281 GLY A O 1
ATOM 2198 N N . GLY A 1 282 ? 10.671 -9.508 1.940 1.00 77.69 282 GLY A N 1
ATOM 2199 C CA . GLY A 1 282 ? 10.744 -8.601 3.086 1.00 77.69 282 GLY A CA 1
ATOM 2200 C C . GLY A 1 282 ? 9.808 -7.392 3.020 1.00 77.69 282 GLY A C 1
ATOM 2201 O O . GLY A 1 282 ? 9.350 -6.935 4.064 1.00 77.69 282 GLY A O 1
ATOM 2202 N N . ALA A 1 283 ? 9.500 -6.889 1.824 1.00 86.88 283 ALA A N 1
ATOM 2203 C CA . ALA A 1 283 ? 8.686 -5.690 1.611 1.00 86.88 283 ALA A CA 1
ATOM 2204 C C . ALA A 1 283 ? 7.227 -5.982 1.237 1.00 86.88 283 ALA A C 1
ATOM 2206 O O . ALA A 1 283 ? 6.430 -5.049 1.188 1.00 86.88 283 ALA A O 1
ATOM 2207 N N . GLU A 1 284 ? 6.859 -7.233 0.939 1.00 87.00 284 GLU A N 1
ATOM 2208 C CA . GLU A 1 284 ? 5.487 -7.564 0.528 1.00 87.00 284 GLU A CA 1
ATOM 2209 C C . GLU A 1 284 ? 4.979 -8.842 1.196 1.00 87.00 284 GLU A C 1
ATOM 2211 O O . GLU A 1 284 ? 4.033 -8.785 1.981 1.00 87.00 284 GLU A O 1
ATOM 2216 N N . VAL A 1 285 ? 5.614 -9.993 0.956 1.00 84.94 285 VAL A N 1
ATOM 2217 C CA . VAL A 1 285 ? 5.062 -11.304 1.348 1.00 84.94 285 VAL A CA 1
ATOM 2218 C C . VAL A 1 285 ? 5.038 -11.501 2.866 1.00 84.94 285 VAL A C 1
ATOM 2220 O O . VAL A 1 285 ? 3.981 -11.774 3.442 1.00 84.94 285 VAL A O 1
ATOM 2223 N N . ILE A 1 286 ? 6.186 -11.353 3.534 1.00 84.75 286 ILE A N 1
ATOM 2224 C CA . ILE A 1 286 ? 6.307 -11.555 4.985 1.00 84.75 286 ILE A CA 1
ATOM 2225 C C . ILE A 1 286 ? 5.456 -10.526 5.754 1.00 84.75 286 ILE A C 1
ATOM 2227 O O . ILE A 1 286 ? 4.666 -10.944 6.609 1.00 84.75 286 ILE A O 1
ATOM 2231 N N . PRO A 1 287 ? 5.522 -9.210 5.454 1.00 90.75 287 PRO A N 1
ATOM 2232 C CA . PRO A 1 287 ? 4.658 -8.219 6.092 1.00 90.75 287 PRO A CA 1
ATOM 2233 C C . PRO A 1 287 ? 3.166 -8.502 5.892 1.00 90.75 287 PRO A C 1
ATOM 2235 O O . PRO A 1 287 ? 2.404 -8.390 6.852 1.00 90.75 287 PRO A O 1
ATOM 2238 N N . SER A 1 288 ? 2.739 -8.920 4.695 1.00 88.56 288 SER A N 1
ATOM 2239 C CA . SER A 1 288 ? 1.339 -9.296 4.423 1.00 88.56 288 SER A CA 1
ATOM 2240 C C . SER A 1 288 ? 0.893 -10.470 5.267 1.00 88.56 288 SER A C 1
ATOM 2242 O O . SER A 1 288 ? -0.100 -10.366 5.988 1.00 88.56 288 SER A O 1
ATOM 2244 N N . ALA A 1 289 ? 1.662 -11.557 5.273 1.00 82.81 289 ALA A N 1
ATOM 2245 C CA . ALA A 1 289 ? 1.340 -12.730 6.072 1.00 82.81 289 ALA A CA 1
ATOM 2246 C C . ALA A 1 289 ? 1.229 -12.390 7.569 1.00 82.81 289 ALA A C 1
ATOM 2248 O O . ALA A 1 289 ? 0.260 -12.787 8.223 1.00 82.81 289 ALA A O 1
ATOM 2249 N N . LEU A 1 290 ? 2.174 -11.611 8.108 1.00 84.75 290 LEU A N 1
ATOM 2250 C CA . LEU A 1 290 ? 2.173 -11.203 9.514 1.00 84.75 290 LEU A CA 1
ATOM 2251 C C . LEU A 1 290 ? 0.985 -10.298 9.858 1.00 84.75 290 LEU A C 1
ATOM 2253 O O . LEU A 1 290 ? 0.307 -10.530 10.861 1.00 84.75 290 LEU A O 1
ATOM 2257 N N . VAL A 1 291 ? 0.702 -9.281 9.040 1.00 88.31 291 VAL A N 1
ATOM 2258 C CA . VAL A 1 291 ? -0.407 -8.347 9.287 1.00 88.31 291 VAL A CA 1
ATOM 2259 C C . VAL A 1 291 ? -1.746 -9.069 9.211 1.00 88.31 291 VAL A C 1
ATOM 2261 O O . VAL A 1 291 ? -2.564 -8.934 10.123 1.00 88.31 291 VAL A O 1
ATOM 2264 N N . LEU A 1 292 ? -1.956 -9.900 8.191 1.00 83.69 292 LEU A N 1
ATOM 2265 C CA . LEU A 1 292 ? -3.175 -10.695 8.059 1.00 83.69 292 LEU A CA 1
ATOM 2266 C C . LEU A 1 292 ? -3.324 -11.688 9.222 1.00 83.69 292 LEU A C 1
ATOM 2268 O O . LEU A 1 292 ? -4.418 -11.840 9.766 1.00 83.69 292 LEU A O 1
ATOM 2272 N N . TYR A 1 293 ? -2.230 -12.310 9.674 1.00 83.62 293 TYR A N 1
ATOM 2273 C CA . TYR A 1 293 ? -2.236 -13.184 10.849 1.00 83.62 293 TYR A CA 1
ATOM 2274 C C . TYR A 1 293 ? -2.624 -12.441 12.136 1.00 83.62 293 TYR A C 1
ATOM 2276 O O . TYR A 1 293 ? -3.380 -12.975 12.953 1.00 83.62 293 TYR A O 1
ATOM 2284 N N . ILE A 1 294 ? -2.142 -11.210 12.328 1.00 81.62 294 ILE A N 1
ATOM 2285 C CA . ILE A 1 294 ? -2.495 -10.387 13.492 1.00 81.62 294 ILE A CA 1
ATOM 2286 C C . ILE A 1 294 ? -3.967 -9.949 13.418 1.00 81.62 294 ILE A C 1
ATOM 2288 O O . ILE A 1 294 ? -4.673 -9.991 14.429 1.00 81.62 294 ILE A O 1
ATOM 2292 N N . LEU A 1 295 ? -4.452 -9.585 12.227 1.00 77.19 295 LEU A N 1
ATOM 2293 C CA . LEU A 1 295 ? -5.810 -9.080 11.998 1.00 77.19 295 LEU A CA 1
ATOM 2294 C C . LEU A 1 295 ? -6.868 -10.177 11.773 1.00 77.19 295 LEU A C 1
ATOM 2296 O O . LEU A 1 295 ? -8.048 -9.865 11.643 1.00 77.19 295 LEU A O 1
ATOM 2300 N N . ARG A 1 296 ? -6.497 -11.465 11.813 1.00 74.25 296 ARG A N 1
ATOM 2301 C CA . ARG A 1 296 ? -7.405 -12.604 11.552 1.00 74.25 296 ARG A CA 1
ATOM 2302 C C . ARG A 1 296 ? -8.599 -12.734 12.501 1.00 74.25 296 ARG A C 1
ATOM 2304 O O . ARG A 1 296 ? -9.511 -13.515 12.242 1.00 74.25 296 ARG A O 1
ATOM 2311 N N . LYS A 1 297 ? -8.580 -12.064 13.658 1.00 64.88 297 LYS A N 1
ATOM 2312 C CA . LYS A 1 297 ? -9.649 -12.205 14.657 1.00 64.88 297 LYS A CA 1
ATOM 2313 C C . LYS A 1 297 ? -10.852 -11.354 14.269 1.00 64.88 297 LYS A C 1
ATOM 2315 O O . LYS A 1 297 ? -10.764 -10.131 14.243 1.00 64.88 297 LYS A O 1
ATOM 2320 N N . LEU A 1 298 ? -11.970 -12.031 14.024 1.00 49.41 298 LEU A N 1
ATOM 2321 C CA . LEU A 1 298 ? -13.247 -11.421 13.670 1.00 49.41 298 LEU A CA 1
ATOM 2322 C C . LEU A 1 298 ? -13.802 -10.565 14.819 1.00 49.41 298 LEU A C 1
ATOM 2324 O O . LEU A 1 298 ? -13.619 -10.927 15.989 1.00 49.41 298 LEU A O 1
ATOM 2328 N N . PRO A 1 299 ? -14.496 -9.451 14.517 1.00 45.78 299 PRO A N 1
ATOM 2329 C CA . PRO A 1 299 ? -15.339 -8.803 15.509 1.00 45.78 299 PRO A CA 1
ATOM 2330 C C . PRO A 1 299 ? -16.399 -9.806 16.007 1.00 45.78 299 PRO A C 1
ATOM 2332 O O . PRO A 1 299 ? -16.929 -10.578 15.203 1.00 45.78 299 PRO A O 1
ATOM 2335 N N . PRO A 1 300 ? -16.688 -9.845 17.321 1.00 39.59 300 PRO A N 1
ATOM 2336 C CA . PRO A 1 300 ? -17.685 -10.758 17.871 1.00 39.59 300 PRO A CA 1
ATOM 2337 C C . PRO A 1 300 ? -19.057 -10.487 17.239 1.00 39.59 300 PRO A C 1
ATOM 2339 O O . PRO A 1 300 ? -19.425 -9.330 17.025 1.00 39.59 300 PRO A O 1
ATOM 2342 N N . LYS A 1 301 ? -19.806 -11.556 16.938 1.00 34.94 301 LYS A N 1
ATOM 2343 C CA . LYS A 1 301 ? -21.164 -11.467 16.385 1.00 34.94 301 LYS A CA 1
ATOM 2344 C C . LYS A 1 301 ? -22.030 -10.673 17.372 1.00 34.94 301 LYS A C 1
ATOM 2346 O O . LYS A 1 301 ? -22.087 -11.033 18.547 1.00 34.94 301 LYS A O 1
ATOM 2351 N N . ARG A 1 302 ? -22.681 -9.587 16.932 1.00 39.09 302 ARG A N 1
ATOM 2352 C CA . ARG A 1 302 ? -23.756 -8.988 17.736 1.00 39.09 302 ARG A CA 1
ATOM 2353 C C . ARG A 1 302 ? -24.891 -10.000 17.756 1.00 39.09 302 ARG A C 1
ATOM 2355 O O . ARG A 1 302 ? -25.403 -10.362 16.702 1.00 39.09 302 ARG A O 1
ATOM 2362 N N . THR A 1 303 ? -25.249 -10.483 18.938 1.00 34.56 303 THR A N 1
ATOM 2363 C CA . THR A 1 303 ? -26.519 -11.179 19.124 1.00 34.56 303 THR A CA 1
ATOM 2364 C C . THR A 1 303 ? -27.618 -10.181 18.755 1.00 34.56 303 THR A C 1
ATOM 2366 O O . THR A 1 303 ? -27.576 -9.065 19.288 1.00 34.56 303 THR A O 1
ATOM 2369 N N . PRO A 1 304 ? -28.561 -10.523 17.860 1.00 33.53 304 PRO A N 1
ATOM 2370 C CA . PRO A 1 304 ? -29.784 -9.747 17.720 1.00 33.53 304 PRO A CA 1
ATOM 2371 C C . PRO A 1 304 ? -30.356 -9.545 19.124 1.00 33.53 304 PRO A C 1
ATOM 2373 O O . PRO A 1 304 ? -30.443 -10.498 19.906 1.00 33.53 304 PRO A O 1
ATOM 2376 N N . GLN A 1 305 ? -30.642 -8.299 19.499 1.00 31.41 305 GLN A N 1
ATOM 2377 C CA . GLN A 1 305 ? -31.566 -8.102 20.607 1.00 31.41 305 GLN A CA 1
ATOM 2378 C C . GLN A 1 305 ? -32.876 -8.754 20.152 1.00 31.41 305 GLN A C 1
ATOM 2380 O O . GLN A 1 305 ? -33.264 -8.496 19.012 1.00 31.41 305 GLN A O 1
ATOM 2385 N N . PRO A 1 306 ? -33.502 -9.636 20.954 1.00 35.00 306 PRO A N 1
ATOM 2386 C CA . PRO A 1 306 ? -34.859 -10.050 20.643 1.00 35.00 306 PRO A CA 1
ATOM 2387 C C . PRO A 1 306 ? -35.672 -8.767 20.476 1.00 35.00 306 PRO A C 1
ATOM 2389 O O . PRO A 1 306 ? -35.577 -7.872 21.324 1.00 35.00 306 PRO A O 1
ATOM 2392 N N . GLU A 1 307 ? -36.353 -8.642 19.336 1.00 35.44 307 GLU A N 1
ATOM 2393 C CA . GLU A 1 307 ? -37.380 -7.627 19.149 1.00 35.44 307 GLU A CA 1
ATOM 2394 C C . GLU A 1 307 ? -38.254 -7.680 20.398 1.00 35.44 307 GLU A C 1
ATOM 2396 O O . GLU A 1 307 ? -38.753 -8.740 20.774 1.00 35.44 307 GLU A O 1
ATOM 2401 N N . GLN A 1 308 ? -38.326 -6.559 21.114 1.00 37.75 308 GLN A N 1
ATOM 2402 C CA . GLN A 1 308 ? -39.346 -6.388 22.130 1.00 37.75 308 GLN A CA 1
ATOM 2403 C C . GLN A 1 308 ? -40.662 -6.408 21.362 1.00 37.75 308 GLN A C 1
ATOM 2405 O O . GLN A 1 308 ? -41.046 -5.413 20.752 1.00 37.75 308 GLN A O 1
ATOM 2410 N N . GLU A 1 309 ? -41.282 -7.582 21.319 1.00 34.75 309 GLU A N 1
ATOM 2411 C CA . GLU A 1 309 ? -42.697 -7.744 21.054 1.00 34.75 309 GLU A CA 1
ATOM 2412 C C . GLU A 1 309 ? -43.398 -6.825 22.057 1.00 34.75 309 GLU A C 1
ATOM 2414 O O . GLU A 1 309 ? -43.386 -7.058 23.267 1.00 34.75 309 GLU A O 1
ATOM 2419 N N . TYR A 1 310 ? -43.858 -5.673 21.569 1.00 39.09 310 TYR A N 1
ATOM 2420 C CA . TYR A 1 310 ? -44.738 -4.810 22.331 1.00 39.09 310 TYR A CA 1
ATOM 2421 C C . TYR A 1 310 ? -46.049 -5.585 22.461 1.00 39.09 310 TYR A C 1
ATOM 2423 O O . TYR A 1 310 ? -46.898 -5.506 21.579 1.00 39.09 310 TYR A O 1
ATOM 2431 N N . GLU A 1 311 ? -46.193 -6.371 23.529 1.00 40.62 311 GLU A N 1
ATOM 2432 C CA . GLU A 1 311 ? -47.515 -6.764 24.009 1.00 40.62 311 GLU A CA 1
ATOM 2433 C C . GLU A 1 311 ? -48.276 -5.462 24.279 1.00 40.62 311 GLU A C 1
ATOM 2435 O O . GLU A 1 311 ? -47.994 -4.729 25.233 1.00 40.62 311 GLU A O 1
ATOM 2440 N N . GLU A 1 312 ? -49.191 -5.127 23.368 1.00 41.12 312 GLU A N 1
ATOM 2441 C CA . GLU A 1 312 ? -50.202 -4.105 23.584 1.00 41.12 312 GLU A CA 1
ATOM 2442 C C . GLU A 1 312 ? -50.974 -4.493 24.847 1.00 41.12 312 GLU A C 1
ATOM 2444 O O . GLU A 1 312 ? -51.745 -5.451 24.862 1.00 41.12 312 GLU A O 1
ATOM 2449 N N . LEU A 1 313 ? -50.734 -3.760 25.937 1.00 40.47 313 LEU A N 1
ATOM 2450 C CA . LEU A 1 313 ? -51.598 -3.821 27.107 1.00 40.47 313 LEU A CA 1
ATOM 2451 C C . LEU A 1 313 ? -53.015 -3.445 26.649 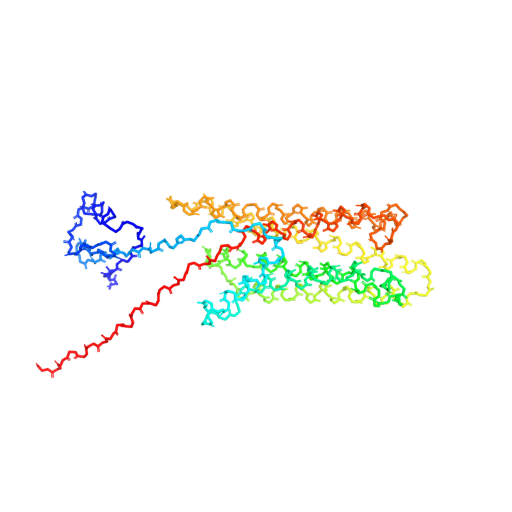1.00 40.47 313 LEU A C 1
ATOM 2453 O O . LEU A 1 313 ? -53.168 -2.372 26.051 1.00 40.47 313 LEU A O 1
ATOM 2457 N N . PRO A 1 314 ? -54.039 -4.277 26.915 1.00 39.47 314 PRO A N 1
ATOM 2458 C CA . PRO A 1 314 ? -55.404 -3.915 26.584 1.00 39.47 314 PRO A CA 1
ATOM 2459 C C . PRO A 1 314 ? -55.746 -2.623 27.323 1.00 39.47 314 PRO A C 1
ATOM 2461 O O . PRO A 1 314 ? -55.604 -2.523 28.544 1.00 39.47 314 PRO A O 1
ATOM 2464 N N . GLN A 1 315 ? -56.145 -1.612 26.555 1.00 43.47 315 GLN A N 1
ATOM 2465 C CA . GLN A 1 315 ? -56.833 -0.465 27.114 1.00 43.47 315 GLN A CA 1
ATOM 2466 C C . GLN A 1 315 ? -58.216 -0.944 27.536 1.00 43.47 315 GLN A C 1
ATOM 2468 O O . GLN A 1 315 ? -59.064 -1.133 26.671 1.00 43.47 315 GLN A O 1
ATOM 2473 N N . GLU A 1 316 ? -58.380 -1.196 28.835 1.00 38.53 316 GLU A N 1
ATOM 2474 C CA . GLU A 1 316 ? -59.543 -0.832 29.666 1.00 38.53 316 GLU A CA 1
ATOM 2475 C C . GLU A 1 316 ? -59.313 -1.202 31.139 1.00 38.53 316 GLU A C 1
ATOM 2477 O O . GLU A 1 316 ? -58.959 -2.367 31.431 1.00 38.53 316 GLU A O 1
#

Radius of gyration: 26.29 Å; chains: 1; bounding box: 84×44×76 Å

Secondary structure (DSSP, 8-state):
-----EEEEEESSHHHHHHHHHHHH-PEEEEE-SSEEEEEETTEEEEEEE-------------HHHHHHHHHHHHHHH-TTS-S-HHHHHHHHHHHHHHHHHHHHHTHHHHHTS-HHHHHHHHHHHHHHHHHHHHHHHHHHHHHHHHHTT---TTHHHHHHHHHHHHHHHHHHHHHHHHH--SHHHHHHHHHHHHHHHHHHHHHHHHHIIIIIHHHHHHHHH-----TTHHHHHHHHHHHHHHHHHHHHHHHHHHHHHHH-TTT--SSSTT-HHHHHHHHIIIIIHHHHHHHHHHTPPPPPPPPPPP---------

pLDDT: mean 76.5, std 19.19, range [30.61, 98.56]

Sequence (316 aa):
MASFRYLLLLSKDVPAAAKFLSEGLGMSTTVITEKWAELQCGGSTVAVKAVESEMLPAEVNSSPMIVFDVQIIRIQIRVPEYGWTTQKVFHLLNLLVSGLRATVFAFREPVQGLSALPRTILLDLPGLLFFSTYTLLVLFWAEIYYQARSLPVSSLRPGFVGINIVVYSTQVVLWLACSMATVPEHQQLAREVSGCFLALVSAAAAGGFLLYGGRLFLMLRRFPIESRGRRKKLREVGMVTSICATCFLFRSIIMAWSTFDQVHADLDVLGHPLLNLVYYGGAEVIPSALVLYILRKLPPKRTPQPEQEYEELPQE